Protein AF-A0A7J6RX21-F1 (afdb_monomer_lite)

Structure (mmCIF, N/CA/C/O backbone):
data_AF-A0A7J6RX21-F1
#
_entry.id   AF-A0A7J6RX21-F1
#
loop_
_atom_site.group_PDB
_atom_site.id
_atom_site.type_symbol
_atom_site.label_atom_id
_atom_site.label_alt_id
_atom_site.label_comp_id
_atom_site.label_asym_id
_atom_site.label_entity_id
_atom_site.label_seq_id
_atom_site.pdbx_PDB_ins_code
_atom_site.Cartn_x
_atom_site.Cartn_y
_atom_site.Cartn_z
_atom_site.occupancy
_atom_site.B_iso_or_equiv
_atom_site.auth_seq_id
_atom_site.auth_comp_id
_atom_site.auth_asym_id
_atom_site.auth_atom_id
_atom_site.pdbx_PDB_model_num
ATOM 1 N N . GLY A 1 1 ? 0.212 6.282 -29.879 1.00 39.59 1 GLY A N 1
ATOM 2 C CA . GLY A 1 1 ? 0.172 6.091 -28.417 1.00 39.59 1 GLY A CA 1
ATOM 3 C C . GLY A 1 1 ? 1.077 4.935 -28.066 1.00 39.59 1 GLY A C 1
ATOM 4 O O . GLY A 1 1 ? 1.076 3.959 -28.803 1.00 39.59 1 GLY A O 1
ATOM 5 N N . PHE A 1 2 ? 1.892 5.058 -27.021 1.00 41.44 2 PHE A N 1
ATOM 6 C CA . PHE A 1 2 ? 2.781 3.980 -26.587 1.00 41.44 2 PHE A CA 1
ATOM 7 C C . PHE A 1 2 ? 1.951 2.850 -25.952 1.00 41.44 2 PHE A C 1
ATOM 9 O O . PHE A 1 2 ? 1.353 3.043 -24.900 1.00 41.44 2 PHE A O 1
ATOM 16 N N . CYS A 1 3 ? 1.899 1.682 -26.600 1.00 48.50 3 CYS A N 1
ATOM 17 C CA . CYS A 1 3 ? 1.346 0.436 -26.049 1.00 48.50 3 CYS A CA 1
ATOM 18 C C . CYS A 1 3 ? 2.464 -0.402 -25.406 1.00 48.50 3 CYS A C 1
ATOM 20 O O . CYS A 1 3 ? 2.627 -1.579 -25.712 1.00 48.50 3 CYS A O 1
ATOM 22 N N . THR A 1 4 ? 3.288 0.221 -24.567 1.00 55.41 4 THR A N 1
ATOM 23 C CA . THR A 1 4 ? 4.348 -0.451 -23.806 1.00 55.41 4 THR A CA 1
ATOM 24 C C . THR A 1 4 ? 4.221 -0.083 -22.335 1.00 55.41 4 THR A C 1
ATOM 26 O O . THR A 1 4 ? 3.742 1.000 -22.001 1.00 55.41 4 THR A O 1
ATOM 29 N N . ALA A 1 5 ? 4.613 -1.001 -21.448 1.00 60.38 5 ALA A N 1
ATOM 30 C CA . ALA A 1 5 ? 4.595 -0.768 -20.010 1.00 60.38 5 ALA A CA 1
ATOM 31 C C . ALA A 1 5 ? 5.409 0.496 -19.679 1.00 60.38 5 ALA A C 1
ATOM 33 O O . ALA A 1 5 ? 6.610 0.570 -19.948 1.00 60.38 5 ALA A O 1
ATOM 34 N N . ILE A 1 6 ? 4.739 1.515 -19.139 1.00 66.50 6 ILE A N 1
ATOM 35 C CA . ILE A 1 6 ? 5.372 2.783 -18.778 1.00 66.50 6 ILE A CA 1
ATOM 36 C C . ILE A 1 6 ? 6.101 2.567 -17.452 1.00 66.50 6 ILE A C 1
ATOM 38 O O . ILE A 1 6 ? 5.490 2.541 -16.388 1.00 66.50 6 ILE A O 1
ATOM 42 N N . GLY A 1 7 ? 7.414 2.367 -17.537 1.00 67.25 7 GLY A N 1
ATOM 43 C CA . GLY A 1 7 ? 8.303 2.257 -16.384 1.00 67.25 7 GLY A CA 1
ATOM 44 C C . GLY A 1 7 ? 8.990 3.577 -16.036 1.00 67.25 7 GLY A C 1
ATOM 45 O O . GLY A 1 7 ? 8.869 4.574 -16.748 1.00 67.25 7 GLY A O 1
ATOM 46 N N . LEU A 1 8 ? 9.786 3.561 -14.965 1.00 71.50 8 LEU A N 1
ATOM 47 C CA . LEU A 1 8 ? 10.563 4.720 -14.511 1.00 71.50 8 LEU A CA 1
ATOM 48 C C . LEU A 1 8 ? 11.511 5.266 -15.600 1.00 71.50 8 LEU A C 1
ATOM 50 O O . LEU A 1 8 ? 11.705 6.474 -15.687 1.00 71.50 8 LEU A O 1
ATOM 54 N N . SER A 1 9 ? 12.041 4.396 -16.470 1.00 74.81 9 SER A N 1
ATOM 55 C CA . SER A 1 9 ? 12.918 4.779 -17.588 1.00 74.81 9 SER A CA 1
ATOM 56 C C . SER A 1 9 ? 12.196 5.530 -18.711 1.00 74.81 9 SER A C 1
ATOM 58 O O . SER A 1 9 ? 12.807 6.344 -19.396 1.00 74.81 9 SER A O 1
ATOM 60 N N . ASN A 1 10 ? 10.898 5.268 -18.904 1.00 75.94 10 ASN A N 1
ATOM 61 C CA . ASN A 1 10 ? 10.125 5.752 -20.054 1.00 75.94 10 ASN A CA 1
ATOM 62 C C . ASN A 1 10 ? 9.005 6.726 -19.641 1.00 75.94 10 ASN A C 1
ATOM 64 O O . ASN A 1 10 ? 8.305 7.269 -20.493 1.00 75.94 10 ASN A O 1
ATOM 68 N N . GLY A 1 11 ? 8.815 6.964 -18.339 1.00 78.19 11 GLY A N 1
ATOM 69 C CA . GLY A 1 11 ? 7.755 7.827 -17.814 1.00 78.19 11 GLY A CA 1
ATOM 70 C C . GLY A 1 11 ? 7.894 9.287 -18.246 1.00 78.19 11 GLY A C 1
ATOM 71 O O . GLY A 1 11 ? 6.909 9.907 -18.644 1.00 78.19 11 GLY A O 1
ATOM 72 N N . GLY A 1 12 ? 9.120 9.818 -18.261 1.00 80.06 12 GLY A N 1
ATOM 73 C CA . GLY A 1 12 ? 9.382 11.191 -18.705 1.00 80.06 12 GLY A CA 1
ATOM 74 C C . GLY A 1 12 ? 9.075 11.413 -20.191 1.00 80.06 12 GLY A C 1
ATOM 75 O O . GLY A 1 12 ? 8.459 12.414 -20.553 1.00 80.06 12 GLY A O 1
ATOM 76 N N . SER A 1 13 ? 9.430 10.456 -21.054 1.00 77.62 13 SER A N 1
ATOM 77 C CA . SER A 1 13 ? 9.135 10.526 -22.491 1.00 77.62 13 SER A CA 1
ATOM 78 C C . SER A 1 13 ? 7.655 10.279 -22.799 1.00 77.62 13 SER A C 1
ATOM 80 O O . SER A 1 13 ? 7.106 10.903 -23.708 1.00 77.62 13 SER A O 1
ATOM 82 N N . ALA A 1 14 ? 6.971 9.448 -22.007 1.00 80.69 14 ALA A N 1
ATOM 83 C CA . ALA A 1 14 ? 5.519 9.315 -22.079 1.00 80.69 14 ALA A CA 1
ATOM 84 C C . ALA A 1 14 ? 4.820 10.636 -21.713 1.00 80.69 14 ALA A C 1
ATOM 86 O O . ALA A 1 14 ? 3.923 11.077 -22.434 1.00 80.69 14 ALA A O 1
ATOM 87 N N . LEU A 1 15 ? 5.272 11.317 -20.654 1.00 80.38 15 LEU A N 1
ATOM 88 C CA . LEU A 1 15 ? 4.721 12.609 -20.235 1.00 80.38 15 LEU A CA 1
ATOM 89 C C . LEU A 1 15 ? 4.996 13.720 -21.263 1.00 80.38 15 LEU A C 1
ATOM 91 O O . LEU A 1 15 ? 4.140 14.573 -21.502 1.00 80.38 15 LEU A O 1
ATOM 95 N N . ALA A 1 16 ? 6.145 13.668 -21.941 1.00 82.69 16 ALA A N 1
ATOM 96 C CA . ALA A 1 16 ? 6.485 14.591 -23.022 1.00 82.69 16 ALA A CA 1
ATOM 97 C C . ALA A 1 16 ? 5.460 14.574 -24.168 1.00 82.69 16 ALA A C 1
ATOM 99 O O . ALA A 1 16 ? 5.188 15.619 -24.754 1.00 82.69 16 ALA A O 1
ATOM 100 N N . SER A 1 17 ? 4.843 13.420 -24.452 1.00 78.06 17 SER A N 1
ATOM 101 C CA . SER A 1 17 ? 3.810 13.307 -25.494 1.00 78.06 17 SER A CA 1
ATOM 102 C C . SER A 1 17 ? 2.509 14.058 -25.171 1.00 78.06 17 SER A C 1
ATOM 104 O O . SER A 1 17 ? 1.757 14.380 -26.087 1.00 78.06 17 SER A O 1
ATOM 106 N N . LEU A 1 18 ? 2.261 14.371 -23.893 1.00 79.56 18 LEU A N 1
ATOM 107 C CA . LEU A 1 18 ? 1.099 15.140 -23.430 1.00 79.56 18 LEU A CA 1
ATOM 108 C C . LEU A 1 18 ? 1.415 16.632 -23.254 1.00 79.56 18 LEU A C 1
ATOM 110 O O . LEU A 1 18 ? 0.550 17.472 -23.478 1.00 79.56 18 LEU A O 1
ATOM 114 N N . VAL A 1 19 ? 2.644 16.959 -22.842 1.00 77.75 19 VAL A N 1
ATOM 115 C CA . VAL A 1 19 ? 3.068 18.330 -22.497 1.00 77.75 19 VAL A CA 1
ATOM 116 C C . VAL A 1 19 ? 3.749 19.051 -23.674 1.00 77.75 19 VAL A C 1
ATOM 118 O O . VAL A 1 19 ? 3.846 20.275 -23.680 1.00 77.75 19 VAL A O 1
ATOM 121 N N . GLY A 1 20 ? 4.204 18.322 -24.697 1.00 69.75 20 GLY A N 1
ATOM 122 C CA . GLY A 1 20 ? 4.789 18.873 -25.925 1.00 69.75 20 GLY A CA 1
ATOM 123 C C . GLY A 1 20 ? 6.273 19.255 -25.827 1.00 69.75 20 GLY A C 1
ATOM 124 O O . GLY A 1 20 ? 6.938 19.345 -26.855 1.00 69.75 20 GLY A O 1
ATOM 125 N N . SER A 1 21 ? 6.822 19.419 -24.618 1.00 77.75 21 SER A N 1
ATOM 126 C CA . SER A 1 21 ? 8.245 19.696 -24.370 1.00 77.75 21 SER A CA 1
ATOM 127 C C . SER A 1 21 ? 8.922 18.539 -23.623 1.00 77.75 21 SER A C 1
ATOM 129 O O . SER A 1 21 ? 8.549 18.184 -22.504 1.00 77.75 21 SER A O 1
ATOM 131 N N . SER A 1 22 ? 9.936 17.927 -24.246 1.00 74.88 22 SER A N 1
ATOM 132 C CA . SER A 1 22 ? 10.578 16.703 -23.741 1.00 74.88 22 SER A CA 1
ATOM 133 C C . SER A 1 22 ? 11.401 16.908 -22.470 1.00 74.88 22 SER A C 1
ATOM 135 O O . SER A 1 22 ? 11.305 16.104 -21.544 1.00 74.88 22 SER A O 1
ATOM 137 N N . GLU A 1 23 ? 12.178 17.988 -22.390 1.00 78.56 23 GLU A N 1
ATOM 138 C CA . GLU A 1 23 ? 13.065 18.246 -21.246 1.00 78.56 23 GLU A CA 1
ATOM 139 C C . GLU A 1 23 ? 12.293 18.679 -19.993 1.00 78.56 23 GLU A C 1
ATOM 141 O O . GLU A 1 23 ? 12.546 18.203 -18.882 1.00 78.56 23 GLU A O 1
ATOM 146 N N . PHE A 1 24 ? 11.288 19.538 -20.172 1.00 83.69 24 PHE A N 1
ATOM 147 C CA . PHE A 1 24 ? 10.450 20.003 -19.072 1.00 83.69 24 PHE A CA 1
ATOM 148 C C . PHE A 1 24 ? 9.609 18.860 -18.488 1.00 83.69 24 PHE A C 1
ATOM 150 O O . PHE A 1 24 ? 9.538 18.709 -17.268 1.00 83.69 24 PHE A O 1
ATOM 157 N N . ALA A 1 25 ? 9.043 17.997 -19.340 1.00 84.06 25 ALA A N 1
ATOM 158 C CA . ALA A 1 25 ? 8.281 16.834 -18.896 1.00 84.06 25 ALA A CA 1
ATOM 159 C C . ALA A 1 25 ? 9.139 15.821 -18.117 1.00 84.06 25 ALA A C 1
ATOM 161 O O . ALA A 1 25 ? 8.694 15.316 -17.087 1.00 84.06 25 ALA A O 1
ATOM 162 N N . ALA A 1 26 ? 10.379 15.558 -18.546 1.00 84.88 26 ALA A N 1
ATOM 163 C CA . ALA A 1 26 ? 11.289 14.678 -17.811 1.00 84.88 26 ALA A CA 1
ATOM 164 C C . ALA A 1 26 ? 11.622 15.232 -16.414 1.00 84.88 26 ALA A C 1
ATOM 166 O O . ALA A 1 26 ? 11.608 14.491 -15.428 1.00 84.88 26 ALA A O 1
ATOM 167 N N . THR A 1 27 ? 11.850 16.543 -16.317 1.00 87.12 27 THR A N 1
ATOM 168 C CA . THR A 1 27 ? 12.149 17.218 -15.044 1.00 87.12 27 THR A CA 1
ATOM 169 C C . THR A 1 27 ? 10.942 17.189 -14.109 1.00 87.12 27 THR A C 1
ATOM 171 O O . THR A 1 27 ? 11.067 16.855 -12.931 1.00 87.12 27 THR A O 1
ATOM 174 N N . LEU A 1 28 ? 9.749 17.466 -14.639 1.00 88.38 28 LEU A N 1
ATOM 175 C CA . LEU A 1 28 ? 8.503 17.420 -13.881 1.00 88.38 28 LEU A CA 1
ATOM 176 C C . LEU A 1 28 ? 8.186 16.001 -13.391 1.00 88.38 28 LEU A C 1
ATOM 178 O O . LEU A 1 28 ? 7.776 15.825 -12.245 1.00 88.38 28 LEU A O 1
ATOM 182 N N . PHE A 1 29 ? 8.431 14.986 -14.225 1.00 88.75 29 PHE A N 1
ATOM 183 C CA . PHE A 1 29 ? 8.302 13.585 -13.831 1.00 88.75 29 PHE A CA 1
ATOM 184 C C . PHE A 1 29 ? 9.271 13.232 -12.696 1.00 88.75 29 PHE A C 1
ATOM 186 O O . PHE A 1 29 ? 8.850 12.647 -11.699 1.00 88.75 29 PHE A O 1
ATOM 193 N N . ALA A 1 30 ? 10.539 13.643 -12.792 1.00 88.56 30 ALA A N 1
ATOM 194 C CA . ALA A 1 30 ? 11.529 13.408 -11.741 1.00 88.56 30 ALA A CA 1
ATOM 195 C C . ALA A 1 30 ? 11.138 14.079 -10.410 1.00 88.56 30 ALA A C 1
ATOM 197 O O . ALA A 1 30 ? 11.204 13.442 -9.356 1.00 88.56 30 ALA A O 1
ATOM 198 N N . ILE A 1 31 ? 10.662 15.329 -10.452 1.00 92.62 31 ILE A N 1
ATOM 199 C CA . ILE A 1 31 ? 10.137 16.035 -9.273 1.00 92.62 31 ILE A CA 1
ATOM 200 C C . ILE A 1 31 ? 8.918 15.299 -8.703 1.00 92.62 31 ILE A C 1
ATOM 202 O O . ILE A 1 31 ? 8.827 15.125 -7.490 1.00 92.62 31 ILE A O 1
ATOM 206 N N . GLY A 1 32 ? 8.007 14.827 -9.559 1.00 91.38 32 GLY A N 1
ATOM 207 C CA . GLY A 1 32 ? 6.830 14.060 -9.152 1.00 91.38 32 GLY A CA 1
ATOM 208 C C . GLY A 1 32 ? 7.190 12.752 -8.443 1.00 91.38 32 GLY A C 1
ATOM 209 O O . GLY A 1 32 ? 6.647 12.466 -7.377 1.00 91.38 32 GLY A O 1
ATOM 210 N N . VAL A 1 33 ? 8.151 11.9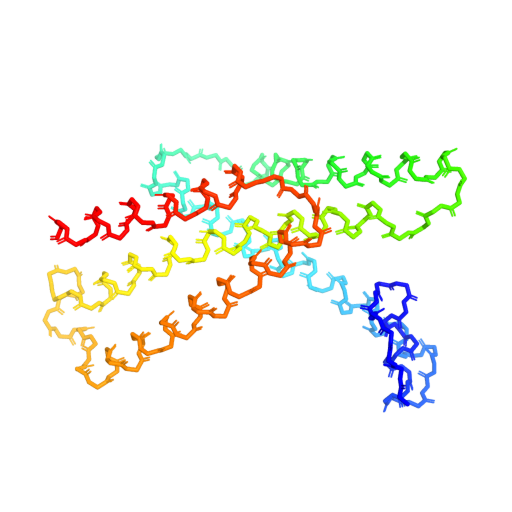93 -8.977 1.00 90.44 33 VAL A N 1
ATOM 211 C CA . VAL A 1 33 ? 8.661 10.764 -8.344 1.00 90.44 33 VAL A CA 1
ATOM 212 C C . VAL A 1 33 ? 9.303 11.074 -6.988 1.00 90.44 33 VAL A C 1
ATOM 214 O O . VAL A 1 33 ? 9.046 10.371 -6.008 1.00 90.44 33 VAL A O 1
ATOM 217 N N . LEU A 1 34 ? 10.086 12.153 -6.895 1.00 91.81 34 LEU A N 1
ATOM 218 C CA . LEU A 1 34 ? 10.700 12.584 -5.638 1.00 91.81 34 LEU A CA 1
ATOM 219 C C . LEU A 1 34 ? 9.638 12.991 -4.604 1.00 91.81 34 LEU A C 1
ATOM 221 O O . LEU A 1 34 ? 9.698 12.552 -3.453 1.00 91.81 34 LEU A O 1
ATOM 225 N N . ALA A 1 35 ? 8.639 13.773 -5.016 1.00 93.12 35 ALA A N 1
ATOM 226 C CA . ALA A 1 35 ? 7.528 14.195 -4.168 1.00 93.12 35 ALA A CA 1
ATOM 227 C C . ALA A 1 35 ? 6.692 12.999 -3.677 1.00 93.12 35 ALA A C 1
ATOM 229 O O . ALA A 1 35 ? 6.371 12.923 -2.489 1.00 93.12 35 ALA A O 1
ATOM 230 N N . ALA A 1 36 ? 6.411 12.024 -4.548 1.00 90.38 36 ALA A N 1
ATOM 231 C CA . ALA A 1 36 ? 5.718 10.789 -4.182 1.00 90.38 36 ALA A CA 1
ATOM 232 C C . ALA A 1 36 ? 6.497 9.980 -3.127 1.00 90.38 36 ALA A C 1
ATOM 234 O O . ALA A 1 36 ? 5.907 9.473 -2.167 1.00 90.38 36 ALA A O 1
ATOM 235 N N . GLY A 1 37 ? 7.830 9.922 -3.243 1.00 89.19 37 GLY A N 1
ATOM 236 C CA . GLY A 1 37 ? 8.695 9.287 -2.245 1.00 89.19 37 GLY A CA 1
ATOM 237 C C . GLY A 1 37 ? 8.627 9.962 -0.868 1.00 89.19 37 GLY A C 1
ATOM 238 O O . GLY A 1 37 ? 8.570 9.282 0.164 1.00 89.19 37 GLY A O 1
ATOM 239 N N . GLN A 1 38 ? 8.571 11.296 -0.824 1.00 92.81 38 GLN A N 1
ATOM 240 C CA . GLN A 1 38 ? 8.416 12.037 0.435 1.00 92.81 38 GLN A CA 1
ATOM 241 C C . GLN A 1 38 ? 7.041 11.804 1.070 1.00 92.81 38 GLN A C 1
ATOM 243 O O . GLN A 1 38 ? 6.968 11.504 2.264 1.00 92.81 38 GLN A O 1
ATOM 248 N N . ALA A 1 39 ? 5.969 11.843 0.274 1.00 92.44 39 ALA A N 1
ATOM 249 C CA . ALA A 1 39 ? 4.611 11.589 0.754 1.00 92.44 39 ALA A CA 1
ATOM 250 C C . ALA A 1 39 ? 4.472 10.191 1.385 1.00 92.44 39 ALA A C 1
ATOM 252 O O . ALA A 1 39 ? 3.997 10.065 2.514 1.00 92.44 39 ALA A O 1
ATOM 253 N N . SER A 1 40 ? 4.984 9.149 0.717 1.00 88.94 40 SER A N 1
ATOM 254 C CA . SER A 1 40 ? 4.974 7.775 1.244 1.00 88.94 40 SER A CA 1
ATOM 255 C C . SER A 1 40 ? 5.722 7.649 2.580 1.00 88.94 40 SER A C 1
ATOM 257 O O . SER A 1 40 ? 5.295 6.911 3.468 1.00 88.94 40 SER A O 1
ATOM 259 N N . THR A 1 41 ? 6.802 8.416 2.763 1.00 88.50 41 THR A N 1
ATOM 260 C CA . THR A 1 41 ? 7.568 8.436 4.020 1.00 88.50 41 THR A CA 1
ATOM 261 C C . THR A 1 41 ? 6.737 8.946 5.189 1.00 88.50 41 THR A C 1
ATOM 263 O O . THR A 1 41 ? 6.737 8.324 6.250 1.00 88.50 41 THR A O 1
ATOM 266 N N . MET A 1 42 ? 6.038 10.068 4.997 1.00 87.81 42 MET A N 1
ATOM 267 C CA . MET A 1 42 ? 5.221 10.675 6.050 1.00 87.81 42 MET A CA 1
ATOM 268 C C . MET A 1 42 ? 4.032 9.791 6.419 1.00 87.81 42 MET A C 1
ATOM 270 O O . MET A 1 42 ? 3.772 9.565 7.599 1.00 87.81 42 MET A O 1
ATOM 274 N N . THR A 1 43 ? 3.326 9.246 5.428 1.00 89.31 43 THR A N 1
ATOM 275 C CA . THR A 1 43 ? 2.204 8.343 5.708 1.00 89.31 43 THR A CA 1
ATOM 276 C C . THR A 1 43 ? 2.687 7.059 6.385 1.00 89.31 43 THR A C 1
ATOM 278 O O . THR A 1 43 ? 2.050 6.594 7.328 1.00 89.31 43 THR A O 1
ATOM 281 N N . GLY A 1 44 ? 3.838 6.517 5.969 1.00 87.00 44 GLY A N 1
ATOM 282 C CA . GLY A 1 44 ? 4.425 5.317 6.563 1.00 87.00 44 GLY A CA 1
ATOM 283 C C . GLY A 1 44 ? 4.832 5.490 8.029 1.00 87.00 44 GLY A C 1
ATOM 284 O O . GLY A 1 44 ? 4.568 4.602 8.840 1.00 87.00 44 GLY A O 1
ATOM 285 N N . SER A 1 45 ? 5.428 6.629 8.404 1.00 87.56 45 SER A N 1
ATOM 286 C CA . SER A 1 45 ? 5.829 6.879 9.796 1.00 87.56 45 SER A CA 1
ATOM 28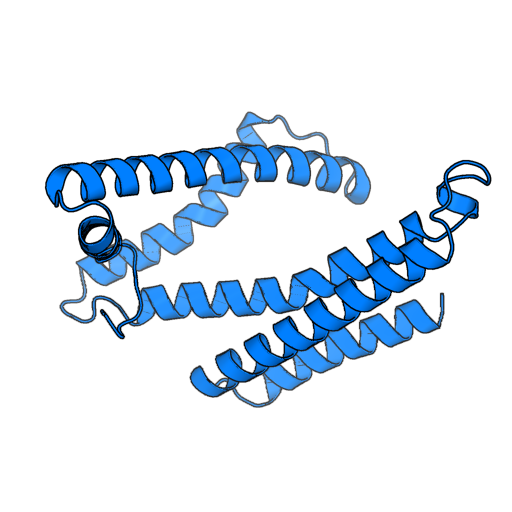7 C C . SER A 1 45 ? 4.629 7.068 10.723 1.00 87.56 45 SER A C 1
ATOM 289 O O . SER A 1 45 ? 4.625 6.506 11.818 1.00 87.56 45 SER A O 1
ATOM 291 N N . LEU A 1 46 ? 3.604 7.800 10.277 1.00 86.31 46 LEU A N 1
ATOM 292 C CA . LEU A 1 46 ? 2.387 8.037 11.058 1.00 86.31 46 LEU A CA 1
ATOM 293 C C . LEU A 1 46 ? 1.545 6.763 11.198 1.00 86.31 46 LEU A C 1
ATOM 295 O O . LEU A 1 46 ? 1.166 6.396 12.307 1.00 86.31 46 LEU A O 1
ATOM 299 N N . ALA A 1 47 ? 1.314 6.030 10.105 1.00 86.56 47 ALA A N 1
ATOM 300 C CA . ALA A 1 47 ? 0.590 4.759 10.161 1.00 86.56 47 ALA A CA 1
ATOM 301 C C . ALA A 1 47 ? 1.332 3.729 11.027 1.00 86.56 47 ALA A C 1
ATOM 303 O O . ALA A 1 47 ? 0.730 3.075 11.880 1.00 86.56 47 ALA A O 1
ATOM 304 N N . GLY A 1 48 ? 2.657 3.636 10.874 1.00 84.94 48 GLY A N 1
ATOM 305 C CA . GLY A 1 48 ? 3.494 2.780 11.711 1.00 84.94 48 GLY A CA 1
ATOM 306 C C . GLY A 1 48 ? 3.480 3.184 13.186 1.00 84.94 48 GLY A C 1
ATOM 307 O O . GLY A 1 48 ? 3.656 2.325 14.049 1.00 84.94 48 GLY A O 1
ATOM 308 N N . GLN A 1 49 ? 3.250 4.462 13.501 1.00 86.44 49 GLN A N 1
ATOM 309 C CA . GLN A 1 49 ? 3.050 4.921 14.874 1.00 86.44 49 GLN A CA 1
ATOM 310 C C . GLN A 1 49 ? 1.782 4.364 15.493 1.00 86.44 49 GLN A C 1
ATOM 312 O O . GLN A 1 49 ? 1.875 3.682 16.514 1.00 86.44 49 GLN A O 1
ATOM 317 N N . TYR A 1 50 ? 0.642 4.565 14.843 1.00 86.00 50 TYR A N 1
ATOM 318 C CA . TYR A 1 50 ? -0.635 4.077 15.355 1.00 86.00 50 TYR A CA 1
ATOM 319 C C . TYR A 1 50 ? -0.678 2.554 15.474 1.00 86.00 50 TYR A C 1
ATOM 321 O O . TYR A 1 50 ? -1.192 2.033 16.460 1.00 86.00 50 TYR A O 1
ATOM 329 N N . VAL A 1 51 ? -0.089 1.831 14.516 1.00 85.06 51 VAL A N 1
ATOM 330 C CA . VAL A 1 51 ? -0.037 0.365 14.578 1.00 85.06 51 VAL A CA 1
ATOM 331 C C . VAL A 1 51 ? 0.878 -0.112 15.708 1.00 85.06 51 VAL A C 1
ATOM 333 O O . VAL A 1 51 ? 0.484 -0.991 16.468 1.00 85.06 51 VAL A O 1
ATOM 336 N N . MET A 1 52 ? 2.079 0.456 15.867 1.00 83.31 52 MET A N 1
ATOM 337 C CA . MET A 1 52 ? 2.991 0.021 16.935 1.00 83.31 52 MET A CA 1
ATOM 338 C C . MET A 1 52 ? 2.467 0.344 18.334 1.00 83.31 52 MET A C 1
ATOM 340 O O . MET A 1 52 ? 2.605 -0.487 19.229 1.00 83.31 52 MET A O 1
ATOM 344 N N . GLU A 1 53 ? 1.887 1.526 18.532 1.00 84.44 53 GLU A N 1
ATOM 345 C CA . GLU A 1 53 ? 1.345 1.919 19.836 1.00 84.44 53 GLU A CA 1
ATOM 346 C C . GLU A 1 53 ? 0.042 1.172 20.137 1.00 84.44 53 GLU A C 1
ATOM 348 O O . GLU A 1 53 ? -0.133 0.689 21.252 1.00 84.44 53 GLU A O 1
ATOM 353 N N . GLY A 1 54 ? -0.829 0.994 19.138 1.00 82.50 54 GLY A N 1
ATOM 354 C CA . GLY A 1 54 ? -2.104 0.298 19.300 1.00 82.50 54 GLY A CA 1
ATOM 355 C C . GLY A 1 54 ? -1.977 -1.218 19.478 1.00 82.50 54 GLY A C 1
ATOM 356 O O . GLY A 1 54 ? -2.656 -1.780 20.330 1.00 82.50 54 GLY A O 1
ATOM 357 N N . PHE A 1 55 ? -1.117 -1.889 18.700 1.00 80.88 55 PHE A N 1
ATOM 358 C CA . PHE A 1 55 ? -1.008 -3.357 18.724 1.00 80.88 55 PHE A CA 1
ATOM 359 C C . PHE A 1 55 ? 0.144 -3.895 19.581 1.00 80.88 55 PHE A C 1
ATOM 361 O O . PHE A 1 55 ? -0.007 -4.962 20.169 1.00 80.88 55 PHE A O 1
ATOM 368 N N . LEU A 1 56 ? 1.297 -3.213 19.636 1.00 81.00 56 LEU A N 1
ATOM 369 C CA . LEU A 1 56 ? 2.482 -3.702 20.362 1.00 81.00 56 LEU A CA 1
ATOM 370 C C . LEU A 1 56 ? 2.753 -2.946 21.673 1.00 81.00 56 LEU A C 1
ATOM 372 O O . LEU A 1 56 ? 3.568 -3.410 22.466 1.00 81.00 56 LEU A O 1
ATOM 376 N N . GLY A 1 57 ? 2.126 -1.784 21.903 1.00 80.69 57 GLY A N 1
ATOM 377 C CA . GLY A 1 57 ? 2.410 -0.931 23.064 1.00 80.69 57 GLY A CA 1
ATOM 378 C C . GLY A 1 57 ? 3.859 -0.421 23.121 1.00 80.69 57 GLY A C 1
ATOM 379 O O . GLY A 1 57 ? 4.356 -0.074 24.191 1.00 80.69 57 GLY A O 1
ATOM 380 N N . LEU A 1 58 ? 4.573 -0.415 21.987 1.00 78.62 58 LEU A N 1
ATOM 381 C CA . LEU A 1 58 ? 5.994 -0.064 21.914 1.00 78.62 58 LEU A CA 1
ATOM 382 C C . LEU A 1 58 ? 6.191 1.393 21.482 1.00 78.62 58 LEU A C 1
ATOM 384 O O . LEU A 1 58 ? 5.942 1.761 20.331 1.00 78.62 58 LEU A O 1
ATOM 388 N N . HIS A 1 59 ? 6.757 2.205 22.375 1.00 78.62 59 HIS A N 1
ATOM 389 C CA . HIS A 1 59 ? 7.127 3.592 22.093 1.00 78.62 59 HIS A CA 1
ATOM 390 C C . HIS A 1 59 ? 8.593 3.694 21.654 1.00 78.62 59 HIS A C 1
ATOM 392 O O . HIS A 1 59 ? 9.499 3.910 22.456 1.00 78.62 59 HIS A O 1
ATOM 398 N N . ILE A 1 60 ? 8.832 3.527 20.351 1.00 81.06 60 ILE A N 1
ATOM 399 C CA . ILE A 1 60 ? 10.158 3.707 19.741 1.00 81.06 60 ILE A CA 1
ATOM 400 C C . ILE A 1 60 ? 10.313 5.149 19.227 1.00 81.06 60 ILE A C 1
ATOM 402 O O . ILE A 1 60 ? 9.398 5.635 18.547 1.00 81.06 60 ILE A O 1
ATOM 406 N N . PRO A 1 61 ? 11.460 5.825 19.463 1.00 84.00 61 PRO A N 1
ATOM 407 C CA . PRO A 1 61 ? 11.722 7.158 18.923 1.00 84.00 61 PRO A CA 1
ATOM 408 C C . PRO A 1 61 ? 11.663 7.186 17.388 1.00 84.00 61 PRO A C 1
ATOM 410 O O . PRO A 1 61 ? 12.101 6.255 16.705 1.00 84.00 61 PRO A O 1
ATOM 413 N N . LEU A 1 62 ? 11.147 8.291 16.842 1.00 82.50 62 LEU A N 1
ATOM 414 C CA . LEU A 1 62 ? 10.861 8.462 15.412 1.00 82.50 62 LEU A CA 1
ATOM 415 C C . LEU A 1 62 ? 12.082 8.196 14.515 1.00 82.50 62 LEU A C 1
ATOM 417 O O . LEU A 1 62 ? 11.955 7.540 13.484 1.00 82.50 62 LEU A O 1
ATOM 421 N N . TRP A 1 63 ? 13.269 8.648 14.924 1.00 83.38 63 TRP A N 1
ATOM 422 C CA . TRP A 1 63 ? 14.497 8.483 14.141 1.00 83.38 63 TRP A CA 1
ATOM 423 C C . TRP A 1 63 ? 14.917 7.016 13.987 1.00 83.38 63 TRP A C 1
ATOM 425 O O . TRP A 1 63 ? 15.234 6.584 12.879 1.00 83.38 63 TRP A O 1
ATOM 435 N N . LEU A 1 64 ? 14.842 6.222 15.062 1.00 84.12 64 LEU A N 1
ATOM 436 C CA . LEU A 1 64 ? 15.183 4.797 15.002 1.00 84.12 64 LEU A CA 1
ATOM 437 C C . LEU A 1 64 ? 14.184 4.040 14.120 1.00 84.12 64 LEU A C 1
ATOM 439 O O . LEU A 1 64 ? 14.573 3.230 13.283 1.00 84.12 64 LEU A O 1
ATOM 443 N N . ARG A 1 65 ? 12.894 4.362 14.254 1.00 83.00 65 ARG A N 1
ATOM 444 C CA . ARG A 1 65 ? 11.821 3.787 13.436 1.00 83.00 65 ARG A CA 1
ATOM 445 C C . ARG A 1 65 ? 12.010 4.085 11.948 1.00 83.00 65 ARG A C 1
ATOM 447 O O . ARG A 1 65 ? 11.864 3.184 11.124 1.00 83.00 65 ARG A O 1
ATOM 454 N N . LEU A 1 66 ? 12.366 5.325 11.610 1.00 85.19 66 LEU A N 1
ATOM 455 C CA . LEU A 1 66 ? 12.686 5.738 10.243 1.00 85.19 66 LEU A CA 1
ATOM 456 C C . LEU A 1 66 ? 13.890 4.974 9.702 1.00 85.19 66 LEU A C 1
ATOM 458 O O . LEU A 1 66 ? 13.799 4.437 8.606 1.00 85.19 66 LEU A O 1
ATOM 462 N N . LEU A 1 67 ? 14.984 4.873 10.462 1.00 84.94 67 LEU A N 1
ATOM 463 C CA . LEU A 1 67 ? 16.173 4.145 10.017 1.00 84.94 67 LEU A CA 1
ATOM 464 C C . LEU A 1 67 ? 15.891 2.664 9.770 1.00 84.94 67 LEU A C 1
ATOM 466 O O . LEU A 1 67 ? 16.302 2.144 8.737 1.00 84.94 67 LEU A O 1
ATOM 470 N N . VAL A 1 68 ? 15.171 2.000 10.676 1.00 86.00 68 VAL A N 1
ATOM 471 C CA . VAL A 1 68 ? 14.847 0.570 10.559 1.00 86.00 68 VAL A CA 1
ATOM 472 C C . VAL A 1 68 ? 13.913 0.307 9.378 1.00 86.00 68 VAL A C 1
ATOM 474 O O . VAL A 1 68 ? 14.183 -0.552 8.548 1.00 86.00 68 VAL A O 1
ATOM 477 N N . THR A 1 69 ? 12.822 1.063 9.251 1.00 84.50 69 THR A N 1
ATOM 478 C CA . THR A 1 69 ? 11.861 0.854 8.151 1.00 84.50 69 THR A CA 1
ATOM 479 C C . THR A 1 69 ? 12.452 1.221 6.789 1.00 84.50 69 THR A C 1
ATOM 481 O O . THR A 1 69 ? 12.224 0.518 5.805 1.00 84.50 69 THR A O 1
ATOM 484 N N . ARG A 1 70 ? 13.279 2.273 6.725 1.00 88.38 70 ARG A N 1
ATOM 485 C CA . ARG A 1 70 ? 14.031 2.650 5.520 1.00 88.38 70 ARG A CA 1
ATOM 486 C C . ARG A 1 70 ? 15.077 1.616 5.151 1.00 88.38 70 ARG A C 1
ATOM 488 O O . ARG A 1 70 ? 15.183 1.305 3.973 1.00 88.38 70 ARG A O 1
ATOM 495 N N . SER A 1 71 ? 15.842 1.095 6.108 1.00 85.88 71 SER A N 1
ATOM 496 C CA . SER A 1 71 ? 16.875 0.100 5.815 1.00 85.88 71 SER A CA 1
ATOM 497 C C . SER A 1 71 ? 16.250 -1.201 5.325 1.00 85.88 71 SER A C 1
ATOM 499 O O . SER A 1 71 ? 16.676 -1.714 4.297 1.00 85.88 71 SER A O 1
ATOM 501 N N . ILE A 1 72 ? 15.175 -1.673 5.960 1.00 85.75 72 ILE A N 1
ATOM 502 C CA . ILE A 1 72 ? 14.453 -2.876 5.521 1.00 85.75 72 ILE A CA 1
ATOM 503 C C . ILE A 1 72 ? 13.886 -2.704 4.105 1.00 85.75 72 ILE A C 1
ATOM 505 O O . ILE A 1 72 ? 13.922 -3.649 3.324 1.00 85.75 72 ILE A O 1
ATOM 509 N N . ALA A 1 73 ? 13.398 -1.512 3.746 1.00 81.75 73 ALA A N 1
ATOM 510 C CA . ALA A 1 73 ? 12.883 -1.247 2.402 1.00 81.75 73 ALA A CA 1
ATOM 511 C C . ALA A 1 73 ? 13.993 -1.047 1.351 1.00 81.75 73 ALA A C 1
ATOM 513 O O . ALA A 1 73 ? 13.877 -1.524 0.223 1.00 81.75 73 ALA A O 1
ATOM 514 N N . LEU A 1 74 ? 15.068 -0.336 1.700 1.00 82.75 74 LEU A N 1
ATOM 515 C CA . LEU A 1 74 ? 16.136 0.032 0.768 1.00 82.75 74 LEU A CA 1
ATOM 516 C C . LEU A 1 74 ? 17.143 -1.093 0.544 1.00 82.75 74 LEU A C 1
ATOM 518 O O . LEU A 1 74 ? 17.645 -1.215 -0.566 1.00 82.75 74 LEU A O 1
ATOM 522 N N . VAL A 1 75 ? 17.445 -1.914 1.554 1.00 85.94 75 VAL A N 1
ATOM 523 C CA . VAL A 1 75 ? 18.453 -2.980 1.441 1.00 85.94 75 VAL A CA 1
ATOM 524 C C . VAL A 1 75 ? 18.112 -3.971 0.319 1.00 85.94 75 VAL A C 1
ATOM 526 O O . VAL A 1 75 ? 18.968 -4.166 -0.542 1.00 85.94 75 VAL A O 1
ATOM 529 N N . PRO A 1 76 ? 16.894 -4.543 0.228 1.00 78.25 76 PRO A N 1
ATOM 530 C CA . PRO A 1 76 ? 16.544 -5.455 -0.860 1.00 78.25 76 PRO A CA 1
ATOM 531 C C . PRO A 1 76 ? 16.611 -4.774 -2.229 1.00 78.25 76 PRO A C 1
ATOM 533 O O . PRO A 1 76 ? 17.144 -5.344 -3.178 1.00 78.25 76 PRO A O 1
ATOM 536 N N . ALA A 1 77 ? 16.127 -3.531 -2.322 1.00 79.12 77 ALA A N 1
ATOM 537 C CA . ALA A 1 77 ? 16.149 -2.759 -3.560 1.00 79.12 77 ALA A CA 1
ATOM 538 C C . ALA A 1 77 ? 17.585 -2.468 -4.029 1.00 79.12 77 ALA A C 1
ATOM 540 O O . ALA A 1 77 ? 17.897 -2.624 -5.208 1.00 79.12 77 ALA A O 1
ATOM 541 N N . LEU A 1 78 ? 18.471 -2.094 -3.102 1.00 80.19 78 LEU A N 1
ATOM 542 C CA . LEU A 1 78 ? 19.877 -1.818 -3.380 1.00 80.19 78 LEU A CA 1
ATOM 543 C C . LEU A 1 78 ? 20.625 -3.091 -3.786 1.00 80.19 78 LEU A C 1
ATOM 545 O O . LEU A 1 78 ? 21.405 -3.060 -4.734 1.00 80.19 78 LEU A O 1
ATOM 549 N N . VAL A 1 79 ? 20.367 -4.214 -3.108 1.00 81.44 79 VAL A N 1
ATOM 550 C CA . VAL A 1 79 ? 20.946 -5.518 -3.461 1.00 81.44 79 VAL A CA 1
ATOM 551 C C . VAL A 1 79 ? 20.561 -5.889 -4.890 1.00 81.44 79 VAL A C 1
ATOM 553 O O . VAL A 1 79 ? 21.445 -6.158 -5.698 1.00 81.44 79 VAL A O 1
ATOM 556 N N . VAL A 1 80 ? 19.274 -5.819 -5.241 1.00 74.25 80 VAL A N 1
ATOM 557 C CA . VAL A 1 80 ? 18.816 -6.106 -6.610 1.00 74.25 80 VAL A CA 1
ATOM 558 C C . VAL A 1 80 ? 19.467 -5.158 -7.627 1.00 74.25 80 VAL A C 1
ATOM 560 O O . VAL A 1 80 ? 19.946 -5.619 -8.661 1.00 74.25 80 VAL A O 1
ATOM 563 N N . ALA A 1 81 ? 19.564 -3.861 -7.324 1.00 74.50 81 ALA A N 1
ATOM 564 C CA . ALA A 1 81 ? 20.179 -2.879 -8.220 1.00 74.50 81 ALA A CA 1
ATOM 565 C C . ALA A 1 81 ? 21.688 -3.115 -8.446 1.00 74.50 81 ALA A C 1
ATOM 567 O O . ALA A 1 81 ? 22.170 -3.005 -9.573 1.00 74.50 81 ALA A O 1
ATOM 568 N N . VAL A 1 82 ? 22.444 -3.466 -7.400 1.00 75.44 82 VAL A N 1
ATOM 569 C CA . VAL A 1 82 ? 23.892 -3.742 -7.500 1.00 75.44 82 VAL A CA 1
ATOM 570 C C . VAL A 1 82 ? 24.166 -5.074 -8.207 1.00 75.44 82 VAL A C 1
ATOM 572 O O . VAL A 1 82 ? 25.120 -5.192 -8.978 1.00 75.44 82 VAL A O 1
ATOM 575 N N . TRP A 1 83 ? 23.319 -6.081 -7.995 1.00 71.12 83 TRP A N 1
ATOM 576 C CA . TRP A 1 83 ? 23.420 -7.354 -8.714 1.00 71.12 83 TRP A CA 1
ATOM 577 C C . TRP A 1 83 ? 23.151 -7.175 -10.216 1.00 71.12 83 TRP A C 1
ATOM 579 O O . TRP A 1 83 ? 23.824 -7.785 -11.044 1.00 71.12 83 TRP A O 1
ATOM 589 N N . GLN A 1 84 ? 22.226 -6.285 -10.582 1.00 66.19 84 GLN A N 1
ATOM 590 C CA . GLN A 1 84 ? 21.946 -5.942 -11.980 1.00 66.19 84 GLN A CA 1
ATOM 591 C C . GLN A 1 84 ? 23.067 -5.132 -12.648 1.00 66.19 84 GLN A C 1
ATOM 593 O O 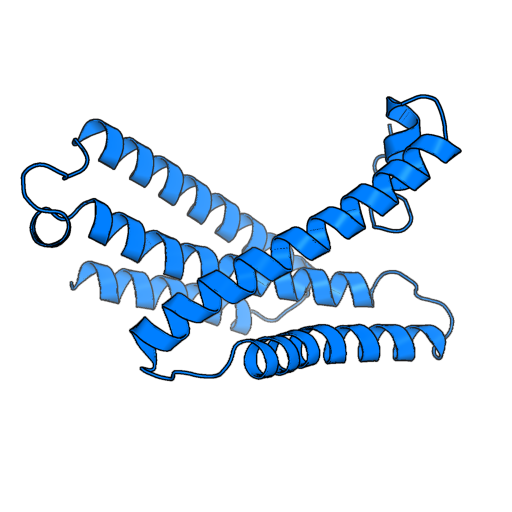. GLN A 1 84 ? 23.267 -5.261 -13.852 1.00 66.19 84 GLN A O 1
ATOM 598 N N . SER A 1 85 ? 23.803 -4.293 -11.910 1.00 62.19 85 SER A N 1
ATOM 599 C CA . SER A 1 85 ? 24.899 -3.504 -12.499 1.00 62.19 85 SER A CA 1
ATOM 600 C C . SER A 1 85 ? 26.155 -4.332 -12.793 1.00 62.19 85 SER A C 1
ATOM 602 O O . SER A 1 85 ? 26.979 -3.926 -13.610 1.00 62.19 85 SER A O 1
ATOM 604 N N . THR A 1 86 ? 26.297 -5.494 -12.149 1.00 60.72 86 THR A N 1
ATOM 605 C CA . THR A 1 86 ? 27.448 -6.401 -12.293 1.00 60.72 86 THR A CA 1
ATOM 606 C C . THR A 1 86 ? 27.181 -7.575 -13.240 1.00 60.72 86 THR A C 1
ATOM 608 O O . THR A 1 86 ? 28.107 -8.028 -13.913 1.00 60.72 86 THR A O 1
ATOM 611 N N . ALA A 1 87 ? 25.932 -8.032 -13.365 1.00 55.81 87 ALA A N 1
ATOM 612 C CA . ALA A 1 87 ? 25.514 -9.021 -14.358 1.00 55.81 87 ALA A CA 1
ATOM 613 C C . ALA A 1 87 ? 24.961 -8.320 -15.612 1.00 55.81 87 ALA A C 1
ATOM 615 O O . ALA A 1 87 ? 23.844 -7.812 -15.622 1.00 55.81 87 ALA A O 1
ATOM 616 N N . ALA A 1 88 ? 25.760 -8.273 -16.677 1.00 46.41 88 ALA A N 1
ATOM 617 C CA . ALA A 1 88 ? 25.385 -7.667 -17.950 1.00 46.41 88 ALA A CA 1
ATOM 618 C C . ALA A 1 88 ? 24.020 -8.172 -18.479 1.00 46.41 88 ALA A C 1
ATOM 620 O O . ALA A 1 88 ? 23.864 -9.356 -18.758 1.00 46.41 88 ALA A O 1
ATOM 621 N N . GLY A 1 89 ? 23.077 -7.251 -18.722 1.00 48.06 89 GLY A N 1
ATOM 622 C CA . GLY A 1 89 ? 22.242 -7.325 -19.930 1.00 48.06 89 GLY A CA 1
ATOM 623 C C . GLY A 1 89 ? 20.733 -7.587 -19.836 1.00 48.06 89 GLY A C 1
ATOM 624 O O . GLY A 1 89 ? 20.107 -7.552 -20.889 1.00 48.06 89 GLY A O 1
ATOM 625 N N . GLU A 1 90 ? 20.099 -7.777 -18.673 1.00 50.06 90 GLU A N 1
ATOM 626 C CA . GLU A 1 90 ? 18.625 -7.937 -18.607 1.00 50.06 90 GLU A CA 1
ATOM 627 C C . GLU A 1 90 ? 17.955 -6.891 -17.699 1.00 50.06 90 GLU A C 1
ATOM 629 O O . GLU A 1 90 ? 17.497 -7.154 -16.588 1.00 50.06 90 GLU A O 1
ATOM 634 N N . SER A 1 91 ? 17.887 -5.658 -18.206 1.00 49.81 91 SER A N 1
ATOM 635 C CA . SER A 1 91 ? 17.513 -4.425 -17.493 1.00 49.81 91 SER A CA 1
ATOM 636 C C . SER A 1 91 ? 16.043 -4.273 -17.050 1.00 49.81 91 SER A C 1
ATOM 638 O O . SER A 1 91 ? 15.642 -3.168 -16.697 1.00 49.81 91 SER A O 1
ATOM 640 N N . ALA A 1 92 ? 15.214 -5.321 -17.050 1.00 51.38 92 ALA A N 1
ATOM 641 C CA . ALA A 1 92 ? 13.785 -5.171 -16.717 1.00 51.38 92 ALA A CA 1
ATOM 642 C C . ALA A 1 92 ? 13.141 -6.353 -15.975 1.00 51.38 92 ALA A C 1
ATOM 644 O O . ALA A 1 92 ? 12.147 -6.157 -15.276 1.00 51.38 92 ALA A O 1
ATOM 645 N N . ALA A 1 93 ? 13.688 -7.567 -16.080 1.00 52.19 93 ALA A N 1
ATOM 646 C CA . ALA A 1 93 ? 12.997 -8.765 -15.603 1.00 52.19 93 ALA A CA 1
ATOM 647 C C . ALA A 1 93 ? 12.957 -8.878 -14.066 1.00 52.19 93 ALA A C 1
ATOM 649 O O . ALA A 1 93 ? 11.917 -9.199 -13.494 1.00 52.19 93 ALA A O 1
ATOM 650 N N . SER A 1 94 ? 14.054 -8.567 -13.368 1.00 56.94 94 SER A N 1
ATOM 651 C CA . SER A 1 94 ? 14.126 -8.749 -11.908 1.00 56.94 94 SER A CA 1
ATOM 652 C C . SER A 1 94 ? 13.534 -7.587 -11.104 1.00 56.94 94 SER A C 1
ATOM 654 O O . SER A 1 94 ? 12.990 -7.818 -10.026 1.00 56.94 94 SER A O 1
ATOM 656 N N . LEU A 1 95 ? 13.549 -6.354 -11.629 1.00 60.72 95 LEU A N 1
ATOM 657 C CA . LEU A 1 95 ? 12.818 -5.242 -11.006 1.00 60.72 95 LEU A CA 1
ATOM 658 C C . LEU A 1 95 ? 11.299 -5.435 -11.144 1.00 60.72 95 LEU A C 1
ATOM 660 O O . LEU A 1 95 ? 10.558 -5.153 -10.203 1.00 60.72 95 LEU A O 1
ATOM 664 N N . SER A 1 96 ? 10.852 -5.975 -12.288 1.00 64.12 96 SER A N 1
ATOM 665 C CA . SER A 1 96 ? 9.462 -6.405 -12.470 1.00 64.12 96 SER A CA 1
ATOM 666 C C . SER A 1 96 ? 9.104 -7.501 -11.475 1.00 64.12 96 SER A C 1
ATOM 668 O O . SER A 1 96 ? 8.093 -7.372 -10.802 1.00 64.12 96 SER A O 1
ATOM 670 N N . ALA A 1 97 ? 9.971 -8.501 -11.275 1.00 67.25 97 ALA A N 1
ATOM 671 C CA . ALA A 1 97 ? 9.717 -9.555 -10.296 1.00 67.25 97 ALA A CA 1
ATOM 672 C C . ALA A 1 97 ? 9.501 -8.995 -8.878 1.00 67.25 97 ALA A C 1
ATOM 674 O O . ALA A 1 97 ? 8.539 -9.374 -8.218 1.00 67.25 97 ALA A O 1
ATOM 675 N N . VAL A 1 98 ? 10.342 -8.061 -8.410 1.00 72.69 98 VAL A N 1
ATOM 676 C CA . VAL A 1 98 ? 10.149 -7.416 -7.094 1.00 72.69 98 VAL A CA 1
ATOM 677 C C . VAL A 1 98 ? 8.819 -6.658 -7.038 1.00 72.69 98 VAL A C 1
ATOM 679 O O . VAL A 1 98 ? 8.095 -6.770 -6.050 1.00 72.69 98 VAL A O 1
ATOM 682 N N . ASN A 1 99 ? 8.468 -5.926 -8.095 1.00 75.94 99 ASN A N 1
ATOM 683 C CA . ASN A 1 99 ? 7.183 -5.235 -8.189 1.00 75.94 99 ASN A CA 1
ATOM 684 C C . ASN A 1 99 ? 5.992 -6.210 -8.168 1.00 75.94 99 ASN A C 1
ATOM 686 O O . ASN A 1 99 ? 5.006 -5.963 -7.479 1.00 75.94 99 ASN A O 1
ATOM 690 N N . ASP A 1 100 ? 6.089 -7.340 -8.863 1.00 76.56 100 ASP A N 1
ATOM 691 C CA . ASP A 1 100 ? 5.042 -8.361 -8.900 1.00 76.56 100 ASP A CA 1
ATOM 692 C C . ASP A 1 100 ? 4.852 -9.000 -7.517 1.00 76.56 100 ASP A C 1
ATOM 694 O O . ASP A 1 100 ? 3.719 -9.137 -7.051 1.00 76.56 100 ASP A O 1
ATOM 698 N N . TRP A 1 101 ? 5.943 -9.274 -6.793 1.00 75.81 101 TRP A N 1
ATOM 699 C CA . TRP A 1 101 ? 5.887 -9.714 -5.395 1.00 75.81 101 TRP A CA 1
ATOM 700 C C . TRP A 1 101 ? 5.239 -8.678 -4.470 1.00 75.81 101 TRP A C 1
ATOM 702 O O . TRP A 1 101 ? 4.404 -9.041 -3.637 1.00 75.81 101 TRP A O 1
ATOM 712 N N . LEU A 1 102 ? 5.573 -7.392 -4.621 1.00 80.56 102 LEU A N 1
ATOM 713 C CA . LEU A 1 102 ? 4.939 -6.315 -3.854 1.00 80.56 102 LEU A CA 1
ATOM 714 C C . LEU A 1 102 ? 3.435 -6.221 -4.148 1.00 80.56 102 LEU A C 1
ATOM 716 O O . LEU A 1 102 ? 2.641 -6.104 -3.214 1.00 80.56 102 LEU A O 1
ATOM 720 N N . ASN A 1 103 ? 3.032 -6.354 -5.414 1.00 82.75 103 ASN A N 1
ATOM 721 C CA . ASN A 1 103 ? 1.623 -6.362 -5.816 1.00 82.75 103 ASN A CA 1
ATOM 722 C C . ASN A 1 103 ? 0.855 -7.551 -5.219 1.00 82.75 103 ASN A C 1
ATOM 724 O O . ASN A 1 103 ? -0.290 -7.394 -4.784 1.00 82.75 103 ASN A O 1
ATOM 728 N N . ILE A 1 104 ? 1.480 -8.731 -5.154 1.00 81.00 104 ILE A N 1
ATOM 729 C CA . ILE A 1 104 ? 0.904 -9.918 -4.505 1.00 81.00 104 ILE A CA 1
ATOM 730 C C . ILE A 1 104 ? 0.694 -9.660 -3.009 1.00 81.00 104 ILE A C 1
ATOM 732 O O . ILE A 1 104 ? -0.411 -9.861 -2.500 1.00 81.00 104 ILE A O 1
ATOM 736 N N . LEU A 1 105 ? 1.725 -9.173 -2.311 1.00 80.06 105 LEU A N 1
ATOM 737 C CA . LEU A 1 105 ? 1.643 -8.863 -0.880 1.00 80.06 105 LEU A CA 1
ATOM 738 C C . LEU A 1 105 ? 0.562 -7.812 -0.589 1.00 80.06 105 LEU A C 1
ATOM 740 O O . LEU A 1 105 ? -0.246 -7.992 0.325 1.00 80.06 105 LEU A O 1
ATOM 744 N N . GLN A 1 106 ? 0.494 -6.753 -1.397 1.00 82.88 106 GLN A N 1
ATOM 745 C CA . GLN A 1 106 ? -0.516 -5.705 -1.269 1.00 82.88 106 GLN A CA 1
ATOM 746 C C . GLN A 1 106 ? -1.937 -6.246 -1.480 1.00 82.88 106 GLN A C 1
ATOM 748 O O . GLN A 1 106 ? -2.841 -5.906 -0.714 1.00 82.88 106 GLN A O 1
ATOM 753 N N . SER A 1 107 ? -2.133 -7.124 -2.467 1.00 82.25 107 SER A N 1
ATOM 754 C CA . SER A 1 107 ? -3.443 -7.725 -2.755 1.00 82.25 107 SER A CA 1
ATOM 755 C C . SER A 1 107 ? -3.962 -8.569 -1.586 1.00 82.25 107 SER A C 1
ATOM 757 O O . SER A 1 107 ? -5.159 -8.559 -1.307 1.00 82.25 107 SER A O 1
ATOM 759 N N . ILE A 1 108 ? -3.069 -9.262 -0.868 1.00 78.50 108 ILE A N 1
ATOM 760 C CA . ILE A 1 108 ? -3.418 -10.048 0.327 1.00 78.50 108 ILE A CA 1
ATOM 761 C C . ILE A 1 108 ? -3.698 -9.133 1.534 1.00 78.50 108 ILE A C 1
ATOM 763 O O . ILE A 1 108 ? -4.591 -9.415 2.332 1.00 78.50 108 ILE A O 1
ATOM 767 N N . GLN A 1 109 ? -2.969 -8.022 1.670 1.00 83.12 109 GLN A N 1
ATOM 768 C CA . GLN A 1 109 ? -3.085 -7.115 2.818 1.00 83.12 109 GLN A CA 1
ATOM 769 C C . GLN A 1 109 ? -4.350 -6.239 2.788 1.00 83.12 109 GLN A C 1
ATOM 771 O O . GLN A 1 109 ? -4.945 -5.982 3.838 1.00 83.12 109 GLN A O 1
ATOM 776 N N . LEU A 1 110 ? -4.785 -5.790 1.607 1.00 84.31 110 LEU A N 1
ATOM 777 C CA . LEU A 1 110 ? -5.942 -4.899 1.453 1.00 84.31 110 LEU A CA 1
ATOM 778 C C . LEU A 1 110 ? -7.247 -5.410 2.096 1.00 84.31 110 LEU A C 1
ATOM 780 O O . LEU A 1 110 ? -7.837 -4.653 2.871 1.00 84.31 110 LEU A O 1
ATOM 784 N N . PRO A 1 111 ? -7.718 -6.649 1.852 1.00 80.75 111 PRO A N 1
ATOM 785 C CA . PRO A 1 111 ? -8.944 -7.135 2.483 1.00 80.75 111 PRO A CA 1
ATOM 786 C C . PRO A 1 111 ? -8.836 -7.222 4.007 1.00 80.75 111 PRO A C 1
ATOM 788 O O . PRO A 1 111 ? -9.800 -6.910 4.704 1.00 80.75 111 PRO A O 1
ATOM 791 N N . PHE A 1 112 ? -7.660 -7.595 4.521 1.00 81.38 112 PHE A N 1
ATOM 792 C CA . PHE A 1 112 ? -7.415 -7.724 5.956 1.00 81.38 112 PHE A CA 1
ATOM 793 C C . PHE A 1 112 ? -7.487 -6.378 6.685 1.00 81.38 112 PHE A C 1
ATOM 795 O O . PHE A 1 112 ? -7.913 -6.329 7.832 1.00 81.38 112 PHE A O 1
ATOM 802 N N . ALA A 1 113 ? -7.108 -5.279 6.029 1.00 84.38 113 ALA A N 1
ATOM 803 C CA . ALA A 1 113 ? -7.259 -3.936 6.588 1.00 84.38 113 ALA A CA 1
ATOM 804 C C . ALA A 1 113 ? -8.679 -3.372 6.392 1.00 84.38 113 ALA A C 1
ATOM 806 O O . ALA A 1 113 ? -9.202 -2.679 7.265 1.00 84.38 113 ALA A O 1
ATOM 807 N N . LEU A 1 114 ? -9.309 -3.666 5.250 1.00 85.75 114 LEU A N 1
ATOM 808 C CA . LEU A 1 114 ? -10.582 -3.063 4.853 1.00 85.75 114 LEU A CA 1
ATOM 809 C C . LEU A 1 114 ? -11.784 -3.639 5.611 1.00 85.75 114 LEU A C 1
ATOM 811 O O . LEU A 1 114 ? -12.667 -2.884 6.020 1.00 85.75 114 LEU A O 1
ATOM 815 N N . LEU A 1 115 ? -11.828 -4.960 5.799 1.00 84.50 115 LEU A N 1
ATOM 816 C CA . LEU A 1 115 ? -12.962 -5.638 6.429 1.00 84.50 115 LEU A CA 1
ATOM 817 C C . LEU A 1 115 ? -13.153 -5.247 7.910 1.00 84.50 115 LEU A C 1
ATOM 819 O O . LEU A 1 115 ? -14.267 -4.835 8.248 1.00 84.50 115 LEU A O 1
ATOM 823 N N . PRO A 1 116 ? -12.123 -5.251 8.788 1.00 82.88 116 PRO A N 1
ATOM 824 C CA . PRO A 1 116 ? -12.280 -4.793 10.169 1.00 82.88 116 PRO A CA 1
ATOM 825 C C . PRO A 1 116 ? -12.699 -3.330 10.238 1.00 82.88 116 PRO A C 1
ATOM 827 O O . PRO A 1 116 ? -13.573 -2.979 11.022 1.00 82.88 116 PRO A O 1
ATOM 830 N N . LEU A 1 117 ? -12.109 -2.476 9.395 1.00 84.56 117 LEU A N 1
ATOM 831 C CA . LEU A 1 117 ? -12.435 -1.053 9.362 1.00 84.56 117 LEU A CA 1
ATOM 832 C C . LEU A 1 117 ? -13.918 -0.850 9.041 1.00 84.56 117 LEU A C 1
ATOM 834 O O . LEU A 1 117 ? -14.604 -0.106 9.738 1.00 84.56 117 LEU A O 1
ATOM 838 N N . LEU A 1 118 ? -14.433 -1.547 8.028 1.00 84.25 118 LEU A N 1
ATOM 839 C CA . LEU A 1 118 ? -15.835 -1.451 7.634 1.00 84.25 118 LEU A CA 1
ATOM 840 C C . LEU A 1 118 ? -16.788 -1.966 8.722 1.00 84.25 118 LEU A C 1
ATOM 842 O O . LEU A 1 118 ? -17.876 -1.414 8.902 1.00 84.25 118 LEU A O 1
ATOM 846 N N . HIS A 1 119 ? -16.381 -3.004 9.451 1.00 82.94 119 HIS A N 1
ATOM 847 C CA . HIS A 1 119 ? -17.137 -3.518 10.587 1.00 82.94 119 HIS A CA 1
ATOM 848 C C . HIS A 1 119 ? -17.161 -2.514 11.745 1.00 82.94 119 HIS A C 1
ATOM 850 O O . HIS A 1 119 ? -18.245 -2.162 12.205 1.00 82.94 119 HIS A O 1
ATOM 856 N N . PHE A 1 120 ? -16.008 -1.972 12.147 1.00 81.19 120 PHE A N 1
ATOM 857 C CA . PHE A 1 120 ? -15.915 -1.013 13.252 1.00 81.19 120 PHE A CA 1
ATOM 858 C C . PHE A 1 120 ? -16.640 0.303 12.976 1.00 81.19 120 PHE A C 1
ATOM 860 O O . PHE A 1 120 ? -17.304 0.837 13.859 1.00 81.19 120 PHE A O 1
ATOM 867 N N . VAL A 1 121 ? -16.569 0.810 11.745 1.00 81.56 121 VAL A N 1
ATOM 868 C CA . VAL A 1 121 ? -17.288 2.031 11.347 1.00 81.56 121 VAL A CA 1
ATOM 869 C C . VAL A 1 121 ? -18.806 1.786 11.241 1.00 81.56 121 VAL A C 1
ATOM 871 O O . VAL A 1 121 ? -19.614 2.708 11.348 1.00 81.56 121 VAL A O 1
ATOM 874 N N . GLY A 1 122 ? -19.220 0.536 11.024 1.00 74.38 122 GLY A N 1
ATOM 875 C CA . GLY A 1 122 ? -20.621 0.141 10.911 1.00 74.38 122 GLY A CA 1
ATOM 876 C C . GLY A 1 122 ? -21.266 -0.357 12.207 1.00 74.38 122 GLY A C 1
ATOM 877 O O . GLY A 1 122 ? -22.446 -0.727 12.140 1.00 74.38 122 GLY A O 1
ATOM 878 N N . ASP A 1 123 ? -20.527 -0.417 13.321 1.00 77.44 123 ASP A N 1
ATOM 879 C CA . ASP A 1 123 ? -20.997 -0.905 14.622 1.00 77.44 123 ASP A CA 1
ATOM 880 C C . ASP A 1 123 ? -21.329 0.259 15.572 1.00 77.44 123 ASP A C 1
ATOM 882 O O . ASP A 1 123 ? -20.482 1.076 15.943 1.00 77.44 123 ASP A O 1
ATOM 886 N N . ALA A 1 124 ? -22.590 0.293 16.010 1.00 70.94 124 ALA A N 1
ATOM 887 C CA . ALA A 1 124 ? -23.102 1.272 16.960 1.00 70.94 124 ALA A CA 1
ATOM 888 C C . ALA A 1 124 ? -22.447 1.171 18.343 1.00 70.94 124 ALA A C 1
ATOM 890 O O . ALA A 1 124 ? -22.419 2.161 19.075 1.00 70.94 124 ALA A O 1
ATOM 891 N N . LYS A 1 125 ? -21.900 0.001 18.699 1.00 71.00 125 LYS A N 1
ATOM 892 C CA . LYS A 1 125 ? -21.200 -0.203 19.974 1.00 71.00 125 LYS A CA 1
ATOM 893 C C . LYS A 1 125 ? -19.843 0.500 20.025 1.00 71.00 125 LYS A C 1
ATOM 895 O O . LYS A 1 125 ? -19.416 0.872 21.112 1.00 71.00 125 LYS A O 1
ATOM 900 N N . VAL A 1 126 ? -19.183 0.684 18.878 1.00 74.56 126 VAL A N 1
ATOM 901 C CA . VAL A 1 126 ? -17.836 1.278 18.793 1.00 74.56 126 VAL A CA 1
ATOM 902 C C . VAL A 1 126 ? -17.898 2.767 18.449 1.00 74.56 126 VAL A C 1
ATOM 904 O O . VAL A 1 126 ? -17.192 3.557 19.069 1.00 74.56 126 VAL A O 1
ATOM 907 N N . MET A 1 127 ? -18.758 3.172 17.507 1.00 71.81 127 MET A N 1
ATOM 908 C CA . MET A 1 127 ? -18.901 4.584 17.111 1.00 71.81 127 MET A CA 1
ATOM 9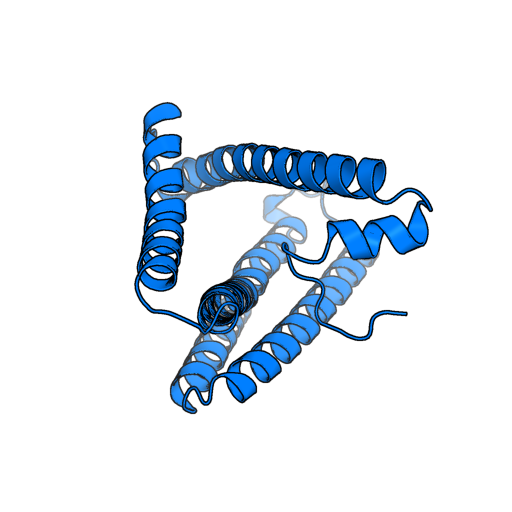09 C C . MET A 1 127 ? -19.876 5.395 17.984 1.00 71.81 127 MET A C 1
ATOM 911 O O . MET A 1 127 ? -19.827 6.623 17.966 1.00 71.81 127 MET A O 1
ATOM 915 N N . GLY A 1 128 ? -20.738 4.742 18.770 1.00 69.88 128 GLY A N 1
ATOM 916 C CA . GLY A 1 128 ? -21.807 5.403 19.526 1.00 69.88 128 GLY A CA 1
ATOM 917 C C . GLY A 1 128 ? -23.023 5.737 18.654 1.00 69.88 128 GLY A C 1
ATOM 918 O O . GLY A 1 128 ? -22.905 5.921 17.447 1.00 69.88 128 GLY A O 1
ATOM 919 N N . HIS A 1 129 ? -24.210 5.806 19.267 1.00 66.19 129 HIS A N 1
ATOM 920 C CA . HIS A 1 129 ? -25.509 5.860 18.573 1.00 66.19 129 HIS A CA 1
ATOM 921 C C . HIS A 1 129 ? -25.681 7.068 17.627 1.00 66.19 129 HIS A C 1
ATOM 923 O O . HIS A 1 129 ? -26.389 6.960 16.628 1.00 66.19 129 HIS A O 1
ATOM 929 N N . ASP A 1 130 ? -24.986 8.179 17.894 1.00 67.75 130 ASP A N 1
ATOM 930 C CA . ASP A 1 130 ? -25.120 9.432 17.136 1.00 67.75 130 ASP A CA 1
ATOM 931 C C . ASP A 1 130 ? -24.137 9.560 15.955 1.00 67.75 130 ASP A C 1
ATOM 933 O O . ASP A 1 130 ? -24.350 10.386 15.069 1.00 67.75 130 ASP A O 1
ATOM 937 N N . TRP A 1 131 ? -23.080 8.736 15.906 1.00 68.44 131 TRP A N 1
ATOM 938 C CA . TRP A 1 131 ? -22.024 8.808 14.878 1.00 68.44 131 TRP A CA 1
ATOM 939 C C . TRP A 1 131 ? -21.988 7.587 13.950 1.00 68.44 131 TRP A C 1
ATOM 941 O O . TRP A 1 131 ? -21.079 7.455 13.131 1.00 68.44 131 TRP A O 1
ATOM 951 N N . VAL A 1 132 ? -22.981 6.695 14.043 1.00 70.88 132 VAL A N 1
ATOM 952 C CA . VAL A 1 132 ? -23.071 5.503 13.189 1.00 70.88 132 VAL A CA 1
ATOM 953 C C . VAL A 1 132 ? -23.377 5.891 11.748 1.00 70.88 132 VAL A C 1
ATOM 9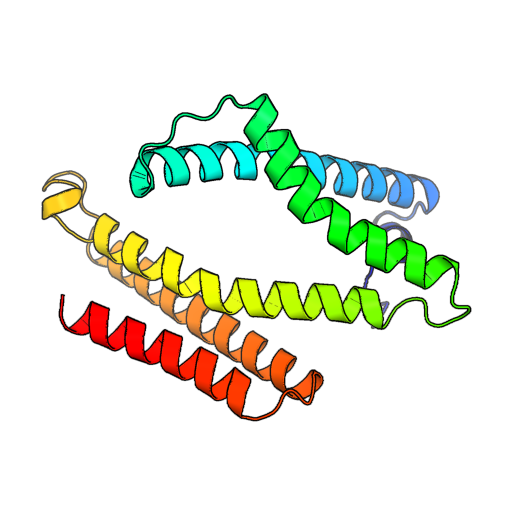55 O O . VAL A 1 132 ? -24.287 6.672 11.460 1.00 70.88 132 VAL A O 1
ATOM 958 N N . ILE A 1 133 ? -22.664 5.264 10.814 1.00 73.19 133 ILE A N 1
ATOM 959 C CA . ILE A 1 133 ? -22.953 5.385 9.388 1.00 73.19 133 ILE A CA 1
ATOM 960 C C . ILE A 1 133 ? -24.395 4.946 9.079 1.00 73.19 133 ILE A C 1
ATOM 962 O O . ILE A 1 133 ? -24.814 3.825 9.371 1.00 73.19 133 ILE A O 1
ATOM 966 N N . GLY A 1 134 ? -25.144 5.820 8.398 1.00 78.25 134 GLY A N 1
ATOM 967 C CA . GLY A 1 134 ? -26.495 5.518 7.931 1.00 78.25 134 GLY A CA 1
ATOM 968 C C . GLY A 1 134 ? -26.532 4.324 6.967 1.00 78.25 134 GLY A C 1
ATOM 969 O O . GLY A 1 134 ? -25.625 4.128 6.158 1.00 78.25 134 GLY A O 1
ATOM 970 N N . SER A 1 135 ? -27.623 3.552 7.002 1.00 78.56 135 SER A N 1
ATOM 971 C CA . SER A 1 135 ? -27.774 2.286 6.255 1.00 78.56 135 SER A CA 1
ATOM 972 C C . SER A 1 135 ? -27.448 2.392 4.751 1.00 78.56 135 SER A C 1
ATOM 974 O O . SER A 1 135 ? -26.821 1.502 4.175 1.00 78.56 135 SER A O 1
ATOM 976 N N . ARG A 1 136 ? -27.763 3.533 4.119 1.00 83.12 136 ARG A N 1
ATOM 977 C CA . ARG A 1 136 ? -27.421 3.801 2.709 1.00 83.12 136 ARG A CA 1
ATOM 978 C C . ARG A 1 136 ? -25.911 3.876 2.484 1.00 83.12 136 ARG A C 1
ATOM 980 O O . ARG A 1 136 ? -25.394 3.199 1.603 1.00 83.12 136 ARG A O 1
ATOM 987 N N . LEU A 1 137 ? -25.199 4.646 3.302 1.00 83.62 137 LEU A N 1
ATOM 988 C CA . LEU A 1 137 ? -23.751 4.794 3.184 1.00 83.62 137 LEU A CA 1
ATOM 989 C C . LEU A 1 137 ? -23.033 3.488 3.567 1.00 83.62 137 LEU A C 1
ATOM 991 O O . LEU A 1 137 ? -22.088 3.106 2.886 1.00 83.62 137 LEU A O 1
ATOM 995 N N . LYS A 1 138 ? -23.560 2.725 4.537 1.00 83.75 138 LYS A N 1
ATOM 996 C CA . LYS A 1 138 ? -23.070 1.373 4.862 1.00 83.75 138 LYS A CA 1
ATOM 997 C C . LYS A 1 138 ? -23.143 0.435 3.654 1.00 83.75 138 LYS A C 1
ATOM 999 O O . LYS A 1 138 ? -22.168 -0.258 3.372 1.00 83.75 138 LYS A O 1
ATOM 1004 N N . SER A 1 139 ? -24.259 0.447 2.918 1.00 85.12 139 SER A N 1
ATOM 1005 C CA . SER A 1 139 ? -24.416 -0.364 1.701 1.00 85.12 139 SER A CA 1
ATOM 1006 C C . SER A 1 139 ? -23.446 0.047 0.586 1.00 85.12 139 SER A C 1
ATOM 1008 O O . SER A 1 139 ? -22.858 -0.820 -0.055 1.00 85.12 139 SER A O 1
ATOM 1010 N N . VAL A 1 140 ? -23.199 1.353 0.410 1.00 88.62 140 VAL A N 1
ATOM 1011 C CA . VAL A 1 140 ? -22.232 1.873 -0.574 1.00 88.62 140 VAL A CA 1
ATOM 1012 C C . VAL A 1 140 ? -20.805 1.475 -0.199 1.00 88.62 140 VAL A C 1
ATOM 1014 O O . VAL A 1 140 ? -20.067 0.987 -1.050 1.00 88.62 140 VAL A O 1
ATOM 1017 N N . CYS A 1 141 ? -20.417 1.610 1.070 1.00 86.88 141 CYS A N 1
ATOM 1018 C CA . CYS A 1 141 ? -19.093 1.202 1.537 1.00 86.88 141 CYS A CA 1
ATOM 1019 C C . CYS A 1 141 ? -18.873 -0.314 1.394 1.00 86.88 141 CYS A C 1
ATOM 1021 O O . CYS A 1 141 ? -17.798 -0.724 0.963 1.00 86.88 141 CYS A O 1
ATOM 1023 N N . TRP A 1 142 ? -19.890 -1.138 1.674 1.00 86.38 142 TRP A N 1
ATOM 1024 C CA . TRP A 1 142 ? -19.841 -2.584 1.426 1.00 86.38 142 TRP A CA 1
ATOM 1025 C C . TRP A 1 142 ? -19.747 -2.929 -0.062 1.00 86.38 142 TRP A C 1
ATOM 1027 O O . TRP A 1 142 ? -18.959 -3.799 -0.428 1.00 86.38 142 TRP A O 1
ATOM 1037 N N . ALA A 1 143 ? -20.482 -2.229 -0.929 1.00 89.56 143 ALA A N 1
ATOM 1038 C CA . ALA A 1 143 ? -20.386 -2.416 -2.375 1.00 89.56 143 ALA A CA 1
ATOM 1039 C C . ALA A 1 143 ? -18.989 -2.047 -2.905 1.00 89.56 143 ALA A C 1
ATOM 1041 O O . ALA A 1 143 ? -18.389 -2.823 -3.649 1.00 89.56 143 ALA A O 1
ATOM 1042 N N . CYS A 1 144 ? -18.431 -0.910 -2.473 1.00 88.62 144 CYS A N 1
ATOM 1043 C CA . CYS A 1 144 ? -17.064 -0.508 -2.810 1.00 88.62 144 CYS A CA 1
ATOM 1044 C C . CYS A 1 144 ? -16.027 -1.509 -2.285 1.00 88.62 144 CYS A C 1
ATOM 1046 O O . CYS A 1 144 ? -15.096 -1.857 -3.009 1.00 88.62 144 CYS A O 1
ATOM 1048 N N . ALA A 1 145 ? -16.189 -2.002 -1.055 1.00 87.00 145 ALA A N 1
ATOM 1049 C CA . ALA A 1 145 ? -15.284 -2.993 -0.483 1.00 87.00 145 ALA A CA 1
ATOM 1050 C C . ALA A 1 145 ? -15.320 -4.315 -1.255 1.00 87.00 145 ALA A C 1
ATOM 1052 O O . ALA A 1 145 ? -14.267 -4.860 -1.584 1.00 87.00 145 ALA A O 1
ATOM 1053 N N . LEU A 1 146 ? -16.512 -4.790 -1.617 1.00 86.81 146 LEU A N 1
ATOM 1054 C CA . LEU A 1 146 ? -16.675 -5.984 -2.440 1.00 86.81 146 LEU A CA 1
ATOM 1055 C C . LEU A 1 146 ? -16.042 -5.796 -3.825 1.00 86.81 146 LEU A C 1
ATOM 1057 O O . LEU A 1 146 ? -15.313 -6.675 -4.280 1.00 86.81 146 LEU A O 1
ATOM 1061 N N . ALA A 1 147 ? -16.236 -4.638 -4.461 1.00 89.25 147 ALA A N 1
ATOM 1062 C CA . ALA A 1 147 ? -15.593 -4.320 -5.734 1.00 89.25 147 ALA A CA 1
ATOM 1063 C C . ALA A 1 147 ? -14.057 -4.334 -5.625 1.00 89.25 147 ALA A C 1
ATOM 1065 O O . ALA A 1 147 ? -13.390 -4.953 -6.453 1.00 89.25 147 ALA A O 1
ATOM 1066 N N . LEU A 1 148 ? -13.489 -3.719 -4.580 1.00 87.81 148 LEU A N 1
ATOM 1067 C CA . LEU A 1 148 ? -12.044 -3.729 -4.336 1.00 87.81 148 LEU A CA 1
ATOM 1068 C C . LEU A 1 148 ? -11.509 -5.147 -4.121 1.00 87.81 148 LEU A C 1
ATOM 1070 O O . LEU A 1 148 ? -10.466 -5.486 -4.677 1.00 87.81 148 LEU A O 1
ATOM 1074 N N . ILE A 1 149 ? -12.213 -5.980 -3.355 1.00 85.12 149 ILE A N 1
ATOM 1075 C CA . ILE A 1 149 ? -11.829 -7.378 -3.122 1.00 85.12 149 ILE A CA 1
ATOM 1076 C C . ILE A 1 149 ? -11.831 -8.161 -4.438 1.00 85.12 149 ILE A C 1
ATOM 1078 O O . ILE A 1 149 ? -10.859 -8.855 -4.729 1.00 85.12 149 ILE A O 1
ATOM 1082 N N . VAL A 1 150 ? -12.875 -8.017 -5.259 1.00 86.19 150 VAL A N 1
ATOM 1083 C CA . VAL A 1 150 ? -12.975 -8.697 -6.562 1.00 86.19 150 VAL A CA 1
ATOM 1084 C C . VAL A 1 150 ? -11.840 -8.270 -7.497 1.00 86.19 150 VAL A C 1
ATOM 1086 O O . VAL A 1 150 ? -11.196 -9.123 -8.108 1.00 86.19 150 VAL A O 1
ATOM 1089 N N . ILE A 1 151 ? -11.543 -6.969 -7.573 1.00 86.94 151 ILE A N 1
ATOM 1090 C CA . ILE A 1 151 ? -10.455 -6.445 -8.412 1.00 86.94 151 ILE A CA 1
ATOM 1091 C C . ILE A 1 151 ? -9.090 -6.958 -7.928 1.00 86.94 151 ILE A C 1
ATOM 1093 O O . ILE A 1 151 ? -8.288 -7.416 -8.740 1.00 86.94 151 ILE A O 1
ATOM 1097 N N . ASN A 1 152 ? -8.825 -6.929 -6.618 1.00 86.88 152 ASN A N 1
ATOM 1098 C CA . ASN A 1 152 ? -7.564 -7.428 -6.060 1.00 86.88 152 ASN A CA 1
ATOM 1099 C C . ASN A 1 152 ? -7.416 -8.945 -6.230 1.00 86.88 152 ASN A C 1
ATOM 1101 O O . ASN A 1 152 ? -6.321 -9.416 -6.524 1.00 86.88 152 ASN A O 1
ATOM 1105 N N . ALA A 1 153 ? -8.504 -9.713 -6.119 1.00 82.00 153 ALA A N 1
ATOM 1106 C CA . ALA A 1 153 ? -8.490 -11.150 -6.384 1.00 82.00 153 ALA A CA 1
ATOM 1107 C C . ALA A 1 153 ? -8.164 -11.456 -7.855 1.00 82.00 153 ALA A C 1
ATOM 1109 O O . ALA A 1 153 ? -7.373 -12.358 -8.138 1.00 82.00 153 ALA A O 1
ATOM 1110 N N . TYR A 1 154 ? -8.719 -10.678 -8.791 1.00 84.00 154 TYR A N 1
ATOM 1111 C CA . TYR A 1 154 ? -8.385 -10.791 -10.211 1.00 84.00 154 TYR A CA 1
ATOM 1112 C C . TYR A 1 154 ? -6.910 -10.452 -10.482 1.00 84.00 154 TYR A C 1
ATOM 1114 O O . TYR A 1 154 ? -6.216 -11.218 -11.154 1.00 84.00 154 TYR A O 1
ATOM 1122 N N . LEU A 1 155 ? -6.405 -9.349 -9.915 1.00 81.12 155 LEU A N 1
ATOM 1123 C CA . LEU A 1 155 ? -4.995 -8.964 -10.040 1.00 81.12 155 LEU A CA 1
ATOM 1124 C C . LEU A 1 155 ? -4.068 -10.037 -9.465 1.00 81.12 155 LEU A C 1
ATOM 1126 O O . LEU A 1 155 ? -3.127 -10.449 -10.143 1.00 81.12 155 LEU A O 1
ATOM 1130 N N . LEU A 1 156 ? -4.375 -10.557 -8.276 1.00 81.12 156 LEU A N 1
ATOM 1131 C CA . LEU A 1 156 ? -3.625 -11.643 -7.653 1.00 81.12 156 LEU A CA 1
ATOM 1132 C C . LEU A 1 156 ? -3.582 -12.882 -8.553 1.00 81.12 156 LEU A C 1
ATOM 1134 O O . LEU A 1 156 ? -2.509 -13.442 -8.766 1.00 81.12 156 LEU A O 1
ATOM 1138 N N . HIS A 1 157 ? -4.724 -13.285 -9.117 1.00 77.94 157 HIS A N 1
ATOM 1139 C CA . HIS A 1 157 ? -4.786 -14.421 -10.035 1.00 77.94 157 HIS A CA 1
ATOM 1140 C C . HIS A 1 157 ? -3.912 -14.195 -11.276 1.00 77.94 157 HIS A C 1
ATOM 1142 O O . HIS A 1 157 ? -3.136 -15.076 -11.649 1.00 77.94 157 HIS A O 1
ATOM 1148 N N . SER A 1 158 ? -3.982 -13.002 -11.872 1.00 78.00 158 SER A N 1
ATOM 1149 C CA . SER A 1 158 ? -3.185 -12.659 -13.054 1.00 78.00 158 SER A CA 1
ATOM 1150 C C . SER A 1 158 ? -1.677 -12.667 -12.773 1.00 78.00 158 SER A C 1
ATOM 1152 O O . SER A 1 158 ? -0.907 -13.209 -13.564 1.00 78.00 158 SER A O 1
ATOM 1154 N N . GLN A 1 159 ? -1.250 -12.150 -11.618 1.00 76.19 159 GLN A N 1
ATOM 1155 C CA . GLN A 1 159 ? 0.163 -12.114 -11.240 1.00 76.19 159 GLN A CA 1
ATOM 1156 C C . GLN A 1 159 ? 0.703 -13.504 -10.907 1.00 76.19 159 GLN A C 1
ATOM 1158 O O . GLN A 1 159 ? 1.815 -13.862 -11.300 1.00 76.19 159 GLN A O 1
ATOM 1163 N N . LEU A 1 160 ? -0.105 -14.334 -10.250 1.00 70.88 160 LEU A N 1
ATOM 1164 C CA . LEU A 1 160 ? 0.297 -15.693 -9.919 1.00 70.88 160 LEU A CA 1
ATOM 1165 C C . LEU A 1 160 ? 0.412 -16.588 -11.163 1.00 70.88 160 LEU A C 1
ATOM 1167 O O . LEU A 1 160 ? 1.330 -17.405 -11.248 1.00 70.88 160 LEU A O 1
ATOM 1171 N N . ALA A 1 161 ? -0.479 -16.398 -12.143 1.00 69.88 161 ALA A N 1
ATOM 1172 C CA . ALA A 1 161 ? -0.417 -17.085 -13.431 1.00 69.88 161 ALA A CA 1
ATOM 1173 C C . ALA A 1 161 ? 0.859 -16.729 -14.218 1.00 69.88 161 ALA A C 1
ATOM 1175 O O . ALA A 1 161 ? 1.464 -17.608 -14.834 1.00 69.88 161 ALA A O 1
ATOM 1176 N N . ASN A 1 162 ? 1.307 -15.470 -14.147 1.00 68.31 162 ASN A N 1
ATOM 1177 C CA . ASN A 1 162 ? 2.541 -15.014 -14.795 1.00 68.31 162 ASN A CA 1
ATOM 1178 C C . ASN A 1 162 ? 3.811 -15.576 -14.139 1.00 68.31 162 ASN A C 1
ATOM 1180 O O . ASN A 1 162 ? 4.766 -15.918 -14.835 1.00 68.31 162 ASN A O 1
ATOM 1184 N N . LEU A 1 163 ? 3.826 -15.728 -12.813 1.00 64.31 163 LEU A N 1
ATOM 1185 C CA . LEU A 1 163 ? 5.012 -16.167 -12.070 1.00 64.31 163 LEU A CA 1
ATOM 1186 C C . LEU A 1 163 ? 5.316 -17.675 -12.174 1.00 64.31 163 LEU A C 1
ATOM 1188 O O . LEU A 1 163 ? 6.316 -18.114 -11.607 1.00 64.31 163 LEU A O 1
ATOM 1192 N N . LYS A 1 164 ? 4.476 -18.494 -12.844 1.00 57.84 164 LYS A N 1
ATOM 1193 C CA . LYS A 1 164 ? 4.519 -19.982 -12.771 1.00 57.84 164 LYS A CA 1
ATOM 1194 C C . LYS A 1 164 ? 4.693 -20.490 -11.328 1.00 57.84 164 LYS A C 1
ATOM 1196 O O . LYS A 1 164 ? 5.218 -21.574 -11.073 1.00 57.84 164 LYS A O 1
ATOM 1201 N N . ALA A 1 165 ? 4.249 -19.683 -10.376 1.00 52.16 165 ALA A N 1
ATOM 1202 C CA . ALA A 1 165 ? 4.242 -19.987 -8.972 1.00 52.16 165 ALA A CA 1
ATOM 1203 C C . ALA A 1 165 ? 3.234 -21.113 -8.764 1.00 52.16 165 ALA A C 1
ATOM 1205 O O . ALA A 1 165 ? 2.065 -20.971 -9.116 1.00 52.16 165 ALA A O 1
ATOM 1206 N N . GLY A 1 166 ? 3.695 -22.253 -8.249 1.00 54.50 166 GLY A N 1
ATOM 1207 C CA . GLY A 1 166 ? 2.867 -23.445 -8.111 1.00 54.50 166 GLY A CA 1
ATOM 1208 C C . GLY A 1 166 ? 1.550 -23.204 -7.346 1.00 54.50 166 GLY A C 1
ATOM 1209 O O . GLY A 1 166 ? 1.428 -22.234 -6.589 1.00 54.50 166 GLY A O 1
ATOM 1210 N N . PRO A 1 167 ? 0.579 -24.131 -7.473 1.00 59.28 167 PRO A N 1
ATOM 1211 C CA . PRO A 1 167 ? -0.761 -24.045 -6.869 1.00 59.28 167 PRO A CA 1
ATOM 1212 C C . PRO A 1 167 ? -0.760 -23.806 -5.347 1.00 59.28 167 PRO A C 1
ATOM 1214 O O . PRO A 1 167 ? -1.761 -23.371 -4.787 1.00 59.28 167 PRO A O 1
ATOM 1217 N N . PHE A 1 168 ? 0.376 -24.032 -4.683 1.00 57.47 168 PHE A N 1
ATOM 1218 C CA . PHE A 1 168 ? 0.592 -23.807 -3.260 1.00 57.47 168 PHE A CA 1
ATOM 1219 C C . PHE A 1 168 ? 0.436 -22.338 -2.824 1.00 57.47 168 PHE A C 1
ATOM 1221 O O . PHE A 1 168 ? -0.197 -22.083 -1.804 1.00 57.47 168 PHE A O 1
ATOM 1228 N N . MET A 1 169 ? 0.940 -21.358 -3.589 1.00 58.47 169 MET A N 1
ATOM 1229 C CA . MET A 1 169 ? 0.804 -19.940 -3.201 1.00 58.47 169 MET A CA 1
ATOM 1230 C C . MET A 1 169 ? -0.611 -19.399 -3.444 1.00 58.47 169 MET A C 1
ATOM 1232 O O . MET A 1 169 ? -1.093 -18.576 -2.667 1.00 58.47 169 MET A O 1
ATOM 1236 N N . PHE A 1 170 ? -1.315 -19.919 -4.458 1.00 60.94 170 PHE A N 1
ATOM 1237 C CA . PHE A 1 170 ? -2.736 -19.622 -4.671 1.00 60.94 170 PHE A CA 1
ATOM 1238 C C . PHE A 1 170 ? -3.577 -20.192 -3.531 1.00 60.94 170 PHE A C 1
ATOM 1240 O O . PHE A 1 170 ? -4.406 -19.492 -2.954 1.00 60.94 170 PHE A O 1
ATOM 1247 N N . ALA A 1 171 ? -3.315 -21.450 -3.167 1.00 59.66 171 ALA A N 1
ATOM 1248 C CA . ALA A 1 171 ? -3.987 -22.124 -2.067 1.00 59.66 171 ALA A CA 1
ATOM 1249 C C . ALA A 1 171 ? -3.735 -21.419 -0.729 1.00 59.66 171 ALA A C 1
ATOM 1251 O O . ALA A 1 171 ? -4.672 -21.280 0.046 1.00 59.66 171 ALA A O 1
ATOM 1252 N N . LEU A 1 172 ? -2.524 -20.910 -0.476 1.00 64.88 172 LEU A N 1
ATOM 1253 C CA . LEU A 1 172 ? -2.217 -20.133 0.728 1.00 64.88 172 LEU A CA 1
ATOM 1254 C C . LEU A 1 172 ? -3.005 -18.813 0.772 1.00 64.88 172 LEU A C 1
ATOM 1256 O O . LEU A 1 172 ? -3.591 -18.491 1.802 1.00 64.88 172 LEU A O 1
ATOM 1260 N N . GLY A 1 173 ? -3.060 -18.072 -0.340 1.00 63.12 173 GLY A N 1
ATOM 1261 C CA . GLY A 1 173 ? -3.820 -16.820 -0.428 1.00 63.12 173 GLY A CA 1
ATOM 1262 C C . GLY A 1 173 ? -5.326 -17.031 -0.250 1.00 63.12 173 GLY A C 1
ATOM 1263 O O . GLY A 1 173 ? -5.969 -16.317 0.519 1.00 63.12 173 GLY A O 1
ATOM 1264 N N . VAL A 1 174 ? -5.882 -18.062 -0.893 1.00 65.00 174 VAL A N 1
ATOM 1265 C CA . VAL A 1 174 ? -7.300 -18.434 -0.765 1.00 65.00 174 VAL A CA 1
ATOM 1266 C C . VAL A 1 174 ? -7.611 -18.996 0.625 1.00 65.00 174 VAL A C 1
ATOM 1268 O O . VAL A 1 174 ? -8.654 -18.670 1.180 1.00 65.00 174 VAL A O 1
ATOM 1271 N N . ALA A 1 175 ? -6.716 -19.784 1.227 1.00 62.62 175 ALA A N 1
ATOM 1272 C CA . ALA A 1 175 ? -6.888 -20.307 2.583 1.00 62.62 175 ALA A CA 1
ATOM 1273 C C . ALA A 1 175 ? -6.788 -19.204 3.645 1.00 62.62 175 ALA A C 1
ATOM 1275 O O . ALA A 1 175 ? -7.566 -19.211 4.594 1.00 62.62 175 ALA A O 1
ATOM 1276 N N . ALA A 1 176 ? -5.890 -18.230 3.475 1.00 64.06 176 ALA A N 1
ATOM 1277 C CA . ALA A 1 176 ? -5.796 -17.073 4.361 1.00 64.06 176 ALA A CA 1
ATOM 1278 C C . ALA A 1 176 ? -7.054 -16.195 4.263 1.00 64.06 176 ALA A C 1
ATOM 1280 O O . ALA A 1 176 ? -7.621 -15.812 5.285 1.00 64.06 176 ALA A O 1
ATOM 1281 N N . PHE A 1 177 ? -7.536 -15.935 3.044 1.00 62.88 177 PHE A N 1
ATOM 1282 C CA . PHE A 1 177 ? -8.747 -15.148 2.813 1.00 62.88 177 PHE A CA 1
ATOM 1283 C C . PHE A 1 177 ? -10.021 -15.877 3.280 1.00 62.88 177 PHE A C 1
ATOM 1285 O O . PHE A 1 177 ? -10.869 -15.287 3.947 1.00 62.88 177 PHE A O 1
ATOM 1292 N N . GLY A 1 178 ? -10.133 -17.177 2.997 1.00 65.25 178 GLY A N 1
ATOM 1293 C CA . GLY A 1 178 ? -11.238 -18.024 3.445 1.00 65.25 178 GLY A CA 1
ATOM 1294 C C 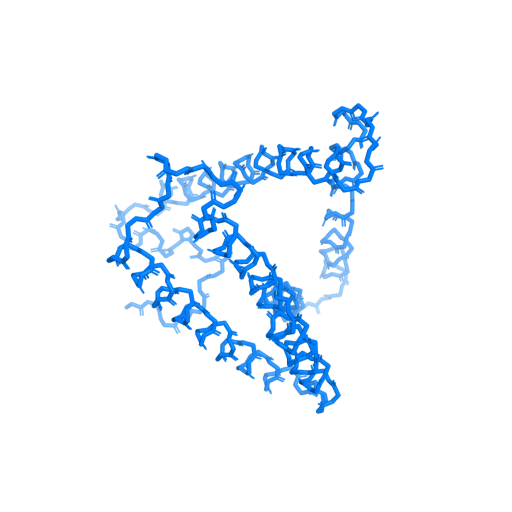. GLY A 1 178 ? -11.251 -18.216 4.961 1.00 65.25 178 GLY A C 1
ATOM 1295 O O . GLY A 1 178 ? -12.297 -18.066 5.586 1.00 65.25 178 GLY A O 1
ATOM 1296 N N . GLY A 1 179 ? -10.088 -18.462 5.570 1.00 65.69 179 GLY A N 1
ATOM 1297 C CA . GLY A 1 179 ? -9.939 -18.540 7.023 1.00 65.69 179 GLY A CA 1
ATOM 1298 C C . GLY A 1 179 ? -10.331 -17.233 7.709 1.00 65.69 179 GLY A C 1
ATOM 1299 O O . GLY A 1 179 ? -11.031 -17.260 8.716 1.00 65.69 179 GLY A O 1
ATOM 1300 N N . TYR A 1 180 ? -9.969 -16.093 7.122 1.00 62.00 180 TYR A N 1
ATOM 1301 C CA . TYR A 1 180 ? -10.344 -14.775 7.624 1.00 62.00 180 TYR A CA 1
ATOM 1302 C C . TYR A 1 180 ? -11.858 -14.501 7.529 1.00 62.00 180 TYR A C 1
ATOM 1304 O O . TYR A 1 180 ? -12.452 -14.027 8.496 1.00 62.00 180 TYR A O 1
ATOM 1312 N N . LEU A 1 181 ? -12.506 -14.851 6.410 1.00 63.12 181 LEU A N 1
ATOM 1313 C CA . LEU A 1 181 ? -13.964 -14.721 6.261 1.00 63.12 181 LEU A CA 1
ATOM 1314 C C . LEU A 1 181 ? -14.740 -15.617 7.234 1.00 63.12 181 LEU A C 1
ATOM 1316 O O . LEU A 1 181 ? -15.770 -15.193 7.752 1.00 63.12 181 LEU A O 1
ATOM 1320 N N . VAL A 1 182 ? -14.246 -16.827 7.511 1.00 62.88 182 VAL A N 1
ATOM 1321 C CA . VAL A 1 182 ? -14.842 -17.718 8.520 1.00 62.88 182 VAL A CA 1
ATOM 1322 C C . VAL A 1 182 ? -14.711 -17.112 9.914 1.00 62.88 182 VAL A C 1
ATOM 1324 O O . VAL A 1 182 ? -15.696 -17.068 10.642 1.00 62.88 182 VAL A O 1
ATOM 1327 N N . LEU A 1 183 ? -13.538 -16.573 10.256 1.00 57.47 183 LEU A N 1
ATOM 1328 C CA . LEU A 1 183 ? -13.280 -15.943 11.555 1.00 57.47 183 LEU A CA 1
ATOM 1329 C C . LEU A 1 183 ? -14.167 -14.708 11.781 1.00 57.47 183 LEU A C 1
ATOM 1331 O O . LEU A 1 183 ? -14.663 -14.494 12.885 1.00 57.47 183 LEU A O 1
ATOM 1335 N N . MET A 1 184 ? -14.417 -13.932 10.723 1.00 53.47 184 MET A N 1
ATOM 1336 C CA . MET A 1 184 ? -15.282 -12.754 10.777 1.00 53.47 184 MET A CA 1
ATOM 1337 C C . MET A 1 184 ? -16.781 -13.087 10.705 1.00 53.47 184 MET A C 1
ATOM 1339 O O . MET A 1 184 ? -17.589 -12.331 11.224 1.00 53.47 184 MET A O 1
ATOM 1343 N N . GLY A 1 185 ? -17.167 -14.203 10.078 1.00 46.88 185 GLY A N 1
ATOM 1344 C CA . GLY A 1 185 ? -18.548 -14.701 10.088 1.00 46.88 185 GLY A CA 1
ATOM 1345 C C . GLY A 1 185 ? -18.955 -15.350 11.415 1.00 46.88 185 GLY A C 1
ATOM 1346 O O . GLY A 1 185 ? -20.144 -15.537 11.664 1.00 46.88 185 GLY A O 1
ATOM 1347 N N . THR A 1 186 ? -17.980 -15.694 12.261 1.00 45.81 186 THR A N 1
ATOM 1348 C CA . THR A 1 186 ? -18.191 -16.216 13.620 1.00 45.81 186 THR A CA 1
ATOM 1349 C C . THR A 1 186 ? -18.109 -15.156 14.726 1.00 45.81 186 THR A C 1
ATOM 1351 O O . THR A 1 186 ? -18.326 -15.505 15.886 1.00 45.81 186 THR A O 1
ATOM 1354 N N . ALA A 1 187 ? -17.788 -13.900 14.391 1.00 39.19 187 ALA A N 1
ATOM 1355 C CA . ALA A 1 187 ? -17.727 -12.759 15.313 1.00 39.19 187 ALA A CA 1
ATOM 1356 C C . ALA A 1 187 ? -18.953 -11.848 15.140 1.00 39.19 187 ALA A C 1
ATOM 1358 O O . ALA A 1 187 ? -19.465 -11.361 16.173 1.00 39.19 187 ALA A O 1
#

Foldseek 3Di:
DDPDPCDPVCQLVVQCVVVVHRVVSNVVSVVVVVVVVVVCLVVVLVVVVCCCCVPVVDDDDSVVVSVVVCCVVVVVVVVQVVVDVPDDDDPPDVVVVVVLVVLLVCLLVLLVVLVVVLVQLQDCVNLPPVRHDDPVVSVVSVVVSVVSNVVSLVSNVVSCVVVVPDCVVVCVSCCSVVVVVVVVVVD

Sequence (187 aa):
GFCTAIGLSNGGSALASLVGSSEFAATLFAIGVLAAGQASTMTGSLAGQYVMEGFLGLHIPLWLRLLVTRSIALVPALVVAVWQSTAAGESAASLSAVNDWLNILQSIQLPFALLPLLHFVGDAKVMGHDWVIGSRLKSVCWACALALIVINAYLLHSQLANLKAGPFMFALGVAAFGGYLVLMGTA

InterPro domains:
  IPR001046 NRAMP family [PF01566] (10-156)
  IPR001046 NRAMP family [PR00447] (37-56)
  IPR001046 NRAMP family [PR00447] (103-122)
  IPR001046 NRAMP family [PTHR11706] (5-182)

Secondary structure (DSSP, 8-state):
---S---TTTHHHHHHHHHS-HHHHHHHHHHHHHHHHHHHHHHHHHHHHHHIIIII-----HHHHHHHHHHHHHHHHHHHHHHHHHSTT-TTHHHHHHHHHHHHHHHHHHHHHHHHHHHHHT-HHHH-TTTPPPHHHHHHHHHHHHHHHHHHHHHHHHHHHHTT--HHHHHHHHHHHHHHHHHHHT-

pLDDT: mean 75.78, std 12.3, range [39.19, 93.12]

Organism: Perkinsus olseni (NCBI:txid32597)

Radius of gyration: 20.98 Å; chains: 1; bounding box: 55×44×52 Å